Protein AF-A0A959TA84-F1 (afdb_monomer_lite)

pLDDT: mean 88.32, std 6.37, range [67.56, 98.38]

Structure (mmCIF, N/CA/C/O backbone):
data_AF-A0A959TA84-F1
#
_entry.id   AF-A0A959TA84-F1
#
loop_
_atom_site.group_PDB
_atom_site.id
_atom_site.type_symbol
_atom_site.label_atom_id
_atom_site.label_alt_id
_atom_site.label_comp_id
_atom_site.label_asym_id
_atom_site.label_entity_id
_atom_site.label_seq_id
_atom_site.pdbx_PDB_ins_code
_atom_site.Cartn_x
_atom_site.Cartn_y
_atom_site.Cartn_z
_atom_site.occupancy
_atom_site.B_iso_or_equiv
_atom_site.auth_seq_id
_atom_site.auth_comp_id
_atom_site.auth_asym_id
_atom_site.auth_atom_id
_atom_site.pdbx_PDB_model_num
ATOM 1 N N . MET A 1 1 ? -24.005 -18.510 4.574 1.00 79.88 1 MET A N 1
ATOM 2 C CA . MET A 1 1 ? -22.559 -18.777 4.409 1.00 79.88 1 MET A CA 1
ATOM 3 C C . MET A 1 1 ? -22.271 -19.610 3.167 1.00 79.88 1 MET A C 1
ATOM 5 O O . MET A 1 1 ? -21.647 -19.069 2.273 1.00 79.88 1 MET A O 1
ATOM 9 N N . VAL A 1 2 ? -22.807 -20.830 3.020 1.00 93.12 2 VAL A N 1
ATOM 10 C CA . VAL A 1 2 ? -22.541 -21.701 1.845 1.00 93.12 2 VAL A CA 1
ATOM 11 C C . VAL A 1 2 ? -22.844 -21.036 0.493 1.00 93.12 2 VAL A C 1
ATOM 13 O O . VAL A 1 2 ? -21.995 -21.038 -0.388 1.00 93.12 2 VAL A O 1
ATOM 16 N N . VAL A 1 3 ? -24.011 -20.402 0.341 1.00 92.94 3 VAL A N 1
ATOM 17 C CA . VAL A 1 3 ? -24.388 -19.697 -0.904 1.00 92.94 3 VAL A CA 1
ATOM 18 C C . VAL A 1 3 ? -23.412 -18.566 -1.238 1.00 92.94 3 VAL A C 1
ATOM 20 O O . VAL A 1 3 ? -23.015 -18.400 -2.385 1.00 92.94 3 VAL A O 1
ATOM 23 N N . PHE A 1 4 ? -22.982 -17.817 -0.224 1.00 92.75 4 PHE A N 1
ATOM 24 C CA . PHE A 1 4 ? -22.033 -16.720 -0.389 1.00 92.75 4 PHE A CA 1
ATOM 25 C C . PHE A 1 4 ? -20.645 -17.246 -0.778 1.00 92.75 4 PHE A C 1
ATOM 27 O O . PHE A 1 4 ? -20.039 -16.753 -1.722 1.00 92.75 4 PHE A O 1
ATOM 34 N N . SER A 1 5 ? -20.177 -18.308 -0.121 1.00 93.44 5 SER A N 1
ATOM 35 C CA . SER A 1 5 ? -18.921 -18.977 -0.464 1.00 93.44 5 SER A CA 1
ATOM 36 C C . SER A 1 5 ? -18.934 -19.542 -1.887 1.00 93.44 5 SER A C 1
ATOM 38 O O . SER A 1 5 ? -17.955 -19.376 -2.606 1.00 93.44 5 SER A O 1
ATOM 40 N N . LEU A 1 6 ? -20.042 -20.152 -2.322 1.00 94.06 6 LEU A N 1
ATOM 41 C CA . LEU A 1 6 ? -20.198 -20.653 -3.692 1.00 94.06 6 LEU A CA 1
ATOM 42 C C . LEU A 1 6 ? -20.226 -19.521 -4.723 1.00 94.06 6 LEU A C 1
ATOM 44 O O . LEU A 1 6 ? -19.622 -19.657 -5.784 1.00 94.06 6 LEU A O 1
ATOM 48 N N . ALA A 1 7 ? -20.869 -18.395 -4.408 1.00 88.94 7 ALA A N 1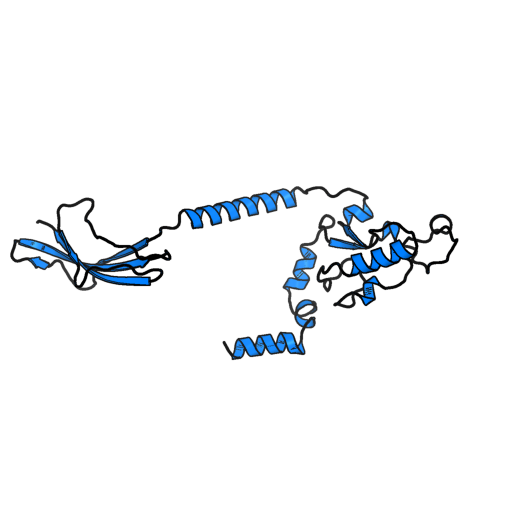
ATOM 49 C CA . ALA A 1 7 ? -20.876 -17.224 -5.280 1.00 88.94 7 ALA A CA 1
ATOM 50 C C . ALA A 1 7 ? -19.460 -16.652 -5.471 1.00 88.94 7 ALA A C 1
ATOM 52 O O . ALA A 1 7 ? -19.026 -16.450 -6.604 1.00 88.94 7 ALA A O 1
ATOM 53 N N . PHE A 1 8 ? -18.704 -16.465 -4.384 1.00 87.94 8 PHE A N 1
ATOM 54 C CA . PHE A 1 8 ? -17.312 -16.008 -4.461 1.00 87.94 8 PHE A CA 1
ATOM 55 C C . PHE A 1 8 ? -16.410 -17.021 -5.164 1.00 87.94 8 PHE A C 1
ATOM 57 O O . PHE A 1 8 ? -15.584 -16.636 -5.990 1.00 87.94 8 PHE A O 1
ATOM 64 N N . TYR A 1 9 ? -16.597 -18.315 -4.902 1.00 89.31 9 TYR A N 1
ATOM 65 C CA . TYR A 1 9 ? -15.882 -19.363 -5.620 1.00 89.31 9 TYR A CA 1
ATOM 66 C C . TYR A 1 9 ? -16.165 -19.308 -7.125 1.00 89.31 9 TYR A C 1
ATOM 68 O O . TYR A 1 9 ? -15.228 -19.363 -7.911 1.00 89.31 9 TYR A O 1
ATOM 76 N N . GLY A 1 10 ? -17.422 -19.126 -7.541 1.00 89.12 10 GLY A N 1
ATOM 77 C CA . GLY A 1 10 ? -17.780 -18.972 -8.952 1.00 89.12 10 GLY A CA 1
ATOM 78 C C . GLY A 1 10 ? -17.109 -17.758 -9.599 1.00 89.12 10 GLY A C 1
ATOM 79 O O . GLY A 1 10 ? -16.551 -17.862 -10.692 1.00 89.12 10 GLY A O 1
ATOM 80 N N . VAL A 1 11 ? -17.078 -16.626 -8.893 1.00 86.06 11 VAL A N 1
ATOM 81 C CA . VAL A 1 11 ? -16.366 -15.422 -9.345 1.00 86.06 11 VAL A CA 1
ATOM 82 C C . VAL A 1 11 ? -14.875 -15.705 -9.556 1.00 86.06 11 VAL A C 1
ATOM 84 O O . VAL A 1 11 ? -14.349 -15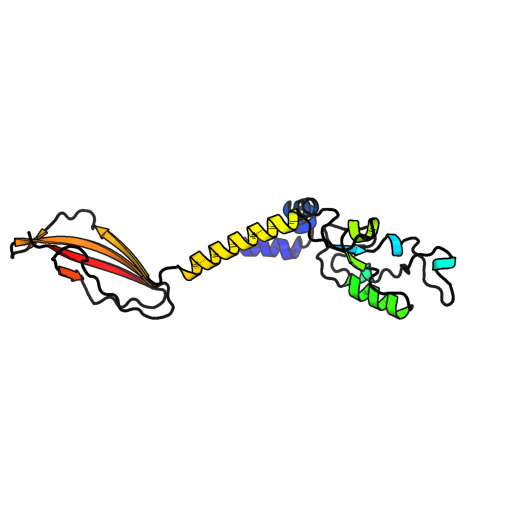.420 -10.630 1.00 86.06 11 VAL A O 1
ATOM 87 N N . PHE A 1 12 ? -14.199 -16.320 -8.585 1.00 82.19 12 PHE A N 1
ATOM 88 C CA . PHE A 1 12 ? -12.766 -16.613 -8.685 1.00 82.19 12 PHE A CA 1
ATOM 89 C C . PHE A 1 12 ? -12.431 -17.753 -9.652 1.00 82.19 12 PHE A C 1
ATOM 91 O O . PHE A 1 12 ? -11.376 -17.726 -10.276 1.00 82.19 12 PHE A O 1
ATOM 98 N N . ALA A 1 13 ? -13.298 -18.752 -9.802 1.00 85.88 13 ALA A N 1
ATOM 99 C CA . ALA A 1 13 ? -13.055 -19.884 -10.688 1.00 85.88 13 ALA A CA 1
ATOM 100 C C . ALA A 1 13 ? -13.232 -19.495 -12.163 1.00 85.88 13 ALA A C 1
ATOM 102 O O . ALA A 1 13 ? -12.381 -19.848 -12.986 1.00 85.88 13 ALA A O 1
ATOM 103 N N . PHE A 1 14 ? -14.300 -18.747 -12.476 1.00 83.69 14 PHE A N 1
ATOM 104 C CA . PHE A 1 14 ? -14.714 -18.454 -13.851 1.00 83.69 14 PHE A CA 1
ATOM 105 C C . PHE A 1 14 ? -14.403 -17.024 -14.299 1.00 83.69 14 PHE A C 1
ATOM 107 O O . PHE A 1 14 ? -13.836 -16.850 -15.373 1.00 83.69 14 PHE A O 1
ATOM 114 N N . MET A 1 15 ? -14.753 -16.000 -13.510 1.00 81.19 15 MET A N 1
ATOM 115 C CA . MET A 1 15 ? -14.575 -14.602 -13.933 1.00 81.19 15 MET A CA 1
ATOM 116 C C . MET A 1 15 ? -13.166 -14.056 -13.659 1.00 81.19 15 MET A C 1
ATOM 118 O O . MET A 1 15 ? -12.713 -13.192 -14.405 1.00 81.19 15 MET A O 1
ATOM 122 N N . ARG A 1 16 ? -12.458 -14.566 -12.639 1.00 81.31 16 ARG A N 1
ATOM 123 C CA . ARG A 1 16 ? -11.051 -14.240 -12.319 1.00 81.31 16 ARG A CA 1
ATOM 124 C C . ARG A 1 16 ? -10.761 -12.732 -12.426 1.00 81.31 16 ARG A C 1
ATOM 126 O O . ARG A 1 16 ? -11.328 -11.931 -11.689 1.00 81.31 16 ARG A O 1
ATOM 133 N N . GLU A 1 17 ? -9.891 -12.358 -13.360 1.00 72.69 17 GLU A N 1
ATOM 134 C CA . GLU A 1 17 ? -9.400 -11.003 -13.610 1.00 72.69 17 GLU A CA 1
ATOM 135 C C . GLU A 1 17 ? -10.454 -10.057 -14.200 1.00 72.69 17 GLU A C 1
ATOM 137 O O . GLU A 1 17 ? -10.406 -8.862 -13.919 1.00 72.69 17 GLU A O 1
ATOM 142 N N . GLN A 1 18 ? -11.473 -10.576 -14.899 1.00 77.75 18 GLN A N 1
ATOM 143 C CA . GLN A 1 18 ? -12.525 -9.766 -15.532 1.00 77.75 18 GLN A CA 1
ATOM 144 C C . GLN A 1 18 ? -13.347 -8.974 -14.511 1.00 77.75 18 GLN A C 1
ATOM 146 O O . GLN A 1 18 ? -13.827 -7.872 -14.794 1.00 77.75 18 GLN A O 1
ATOM 151 N N . VAL A 1 19 ? -13.504 -9.503 -13.292 1.00 80.69 19 VAL A N 1
ATOM 152 C CA . VAL A 1 19 ? -14.180 -8.751 -12.230 1.00 80.69 19 VAL A CA 1
ATOM 153 C C . VAL A 1 19 ? -13.355 -7.539 -11.835 1.00 80.69 19 VAL A C 1
ATOM 155 O O . VAL A 1 19 ? -13.911 -6.455 -11.727 1.00 80.69 19 VAL A O 1
ATOM 158 N N . CYS A 1 20 ? -12.045 -7.688 -11.663 1.00 74.12 20 CYS A N 1
ATOM 159 C CA . CYS A 1 20 ? -11.173 -6.599 -11.231 1.00 74.12 20 CYS A CA 1
ATOM 160 C C . CYS A 1 20 ? -10.981 -5.530 -12.317 1.00 74.12 20 CYS A C 1
ATOM 162 O O . CYS A 1 20 ? -10.932 -4.347 -11.987 1.00 74.12 20 CYS A O 1
ATOM 164 N N . THR A 1 21 ? -10.912 -5.927 -13.591 1.00 73.88 21 THR A N 1
ATOM 165 C CA . THR A 1 21 ? -10.642 -5.014 -14.716 1.00 73.88 21 THR A CA 1
ATOM 166 C C . THR A 1 21 ? -11.895 -4.339 -15.266 1.00 73.88 21 THR A C 1
ATOM 168 O O . THR A 1 21 ? -11.832 -3.192 -15.707 1.00 73.88 21 THR A O 1
ATOM 171 N N . THR A 1 22 ? -13.040 -5.030 -15.254 1.00 77.75 22 THR A N 1
ATOM 172 C CA . THR A 1 22 ? -14.233 -4.593 -15.999 1.00 77.75 22 THR A CA 1
ATOM 173 C C . THR A 1 22 ? -15.441 -4.334 -15.105 1.00 77.75 22 THR A C 1
ATOM 175 O O . THR A 1 22 ? -16.164 -3.366 -15.331 1.00 77.75 22 THR A O 1
ATOM 178 N N . VAL A 1 23 ? -15.677 -5.170 -14.090 1.00 83.44 23 VAL A N 1
ATOM 179 C CA . VAL A 1 23 ? -16.891 -5.085 -13.251 1.00 83.44 23 VAL A CA 1
ATOM 180 C C . VAL A 1 23 ? -16.681 -4.202 -12.023 1.00 83.44 23 VAL A C 1
ATOM 182 O O . VAL A 1 23 ? -17.586 -3.480 -11.609 1.00 83.44 23 VAL A O 1
ATOM 185 N N . CYS A 1 24 ? -15.499 -4.265 -11.416 1.00 81.81 24 CYS A N 1
ATOM 186 C CA . CYS A 1 24 ? -15.211 -3.636 -10.142 1.00 81.81 24 CYS A CA 1
ATOM 187 C C . CYS A 1 24 ? -14.951 -2.137 -10.342 1.00 81.81 24 CYS A C 1
ATOM 189 O O . CYS A 1 24 ? -13.917 -1.759 -10.901 1.00 81.81 24 CYS A O 1
ATOM 191 N N . PRO A 1 25 ? -15.830 -1.250 -9.837 1.00 82.00 25 PRO A N 1
ATOM 192 C CA . PRO A 1 25 ? -15.614 0.187 -9.962 1.00 82.00 25 PRO A CA 1
ATOM 193 C C . PRO A 1 25 ? -14.364 0.635 -9.197 1.00 82.00 25 PRO A C 1
ATOM 195 O O . PRO A 1 25 ? -13.738 1.622 -9.573 1.00 82.00 25 PRO A O 1
ATOM 198 N N . TYR A 1 26 ? -13.967 -0.104 -8.155 1.00 82.31 26 TYR A N 1
ATOM 199 C CA . TYR A 1 26 ? -12.796 0.214 -7.345 1.00 82.31 26 TYR A CA 1
ATOM 200 C C . TYR A 1 26 ? -11.494 0.171 -8.151 1.00 82.31 26 TYR A C 1
ATOM 202 O O . TYR A 1 26 ? -10.722 1.121 -8.070 1.00 82.31 26 TYR A O 1
ATOM 210 N N . GLY A 1 27 ? -11.276 -0.859 -8.979 1.00 73.38 27 GLY A N 1
ATOM 211 C CA . GLY A 1 27 ? -10.060 -0.961 -9.799 1.00 73.38 27 GLY A CA 1
ATOM 212 C C . GLY A 1 27 ? -9.896 0.239 -10.734 1.00 73.38 27 GLY A C 1
ATOM 213 O O . GLY A 1 27 ? -8.812 0.798 -10.874 1.00 73.38 27 GLY A O 1
ATOM 214 N N . ARG A 1 28 ? -11.007 0.735 -11.289 1.00 76.69 28 ARG A N 1
ATOM 215 C CA . ARG A 1 28 ? -11.003 1.928 -12.144 1.00 76.69 28 ARG A CA 1
ATOM 216 C C . ARG A 1 28 ? -10.831 3.229 -11.355 1.00 76.69 28 ARG A C 1
ATOM 218 O O . ARG A 1 28 ? -10.151 4.139 -11.823 1.00 76.69 28 ARG A O 1
ATOM 225 N N . LEU A 1 29 ? -11.411 3.316 -10.157 1.00 80.62 29 LEU A N 1
ATOM 226 C CA . LEU A 1 29 ? -11.233 4.455 -9.250 1.00 80.62 29 LEU A CA 1
ATOM 227 C C . LEU A 1 29 ? -9.795 4.565 -8.727 1.00 80.62 29 LEU A C 1
ATOM 229 O O . LEU A 1 29 ? -9.312 5.679 -8.544 1.00 80.62 29 LEU A O 1
ATOM 233 N N . GLN A 1 30 ? -9.088 3.446 -8.539 1.00 75.56 30 GLN A N 1
ATOM 234 C CA . GLN A 1 30 ? -7.679 3.457 -8.131 1.00 75.56 30 GLN A CA 1
ATOM 235 C C . GLN A 1 30 ? -6.787 4.201 -9.133 1.00 75.56 30 GLN A C 1
ATOM 237 O O . GLN A 1 30 ? -5.895 4.931 -8.712 1.00 75.56 30 GLN A O 1
ATOM 242 N N . GLY A 1 31 ? -7.071 4.113 -10.437 1.00 77.81 31 GLY A N 1
ATOM 243 C CA . GLY A 1 31 ? -6.351 4.887 -11.453 1.00 77.81 31 GLY A CA 1
ATOM 244 C C . GLY A 1 31 ? -6.490 6.407 -11.287 1.00 77.81 31 GLY A C 1
ATOM 245 O O . GLY A 1 31 ? -5.560 7.138 -11.606 1.00 77.81 31 GLY A O 1
ATOM 246 N N . VAL A 1 32 ? -7.610 6.893 -10.732 1.00 82.31 32 VAL A N 1
ATOM 247 C CA . VAL A 1 32 ? -7.851 8.330 -10.470 1.00 82.31 32 VAL A CA 1
ATOM 248 C C . VAL A 1 32 ? -7.072 8.829 -9.249 1.00 82.31 32 VAL A C 1
ATOM 250 O O . VAL A 1 32 ? -6.803 10.022 -9.126 1.00 82.31 32 VAL A O 1
ATOM 253 N N . LEU A 1 33 ? -6.703 7.925 -8.338 1.00 82.81 33 LEU A N 1
ATOM 254 C CA . LEU A 1 33 ? -5.916 8.258 -7.150 1.00 82.81 33 LEU A CA 1
ATOM 255 C C . LEU A 1 33 ? -4.419 8.409 -7.456 1.00 82.81 33 LEU A C 1
ATOM 257 O O . LEU A 1 33 ? -3.693 8.956 -6.627 1.00 82.81 33 LEU A O 1
ATOM 261 N N . LEU A 1 34 ? -3.964 7.945 -8.624 1.00 85.38 34 LEU A N 1
ATOM 262 C CA . LEU A 1 34 ? -2.589 8.119 -9.075 1.00 85.38 34 LEU A CA 1
ATOM 263 C C . LEU A 1 34 ? -2.396 9.521 -9.658 1.00 85.38 34 LEU A C 1
ATOM 265 O O . LEU A 1 34 ? -3.145 9.978 -10.519 1.00 85.38 34 LEU A O 1
ATOM 269 N N . ASP A 1 35 ? -1.346 10.195 -9.206 1.00 86.69 35 ASP A N 1
ATOM 270 C CA . ASP A 1 35 ? -0.864 11.444 -9.783 1.00 86.69 35 ASP A CA 1
ATOM 271 C C . ASP A 1 35 ? 0.541 11.269 -10.381 1.00 86.69 35 ASP A C 1
ATOM 273 O O . ASP A 1 35 ? 1.191 10.238 -10.214 1.00 86.69 35 ASP A O 1
ATOM 277 N N . ARG A 1 36 ? 1.052 12.297 -11.070 1.00 87.62 36 ARG A N 1
ATOM 278 C CA . ARG A 1 36 ? 2.389 12.250 -11.694 1.00 87.62 36 ARG A CA 1
ATOM 279 C C . ARG A 1 36 ? 3.540 12.054 -10.702 1.00 87.62 36 ARG A C 1
ATOM 281 O O . ARG A 1 36 ? 4.649 11.752 -11.123 1.00 87.62 36 ARG A O 1
ATOM 288 N N . LYS A 1 37 ? 3.288 12.255 -9.407 1.00 87.69 37 LYS A N 1
ATOM 289 C CA . LYS A 1 37 ? 4.270 12.127 -8.324 1.00 87.69 37 LYS A CA 1
ATOM 290 C C . LYS A 1 37 ? 4.132 10.801 -7.576 1.00 87.69 37 LYS A C 1
ATOM 292 O O . LYS A 1 37 ? 4.929 10.514 -6.686 1.00 87.69 37 LYS A O 1
ATOM 297 N N . SER A 1 38 ? 3.126 10.004 -7.921 1.00 88.44 38 SER A N 1
ATOM 298 C CA . SER A 1 38 ? 2.880 8.698 -7.335 1.00 88.44 38 SER A CA 1
ATOM 299 C C . SER A 1 38 ? 3.941 7.730 -7.836 1.00 88.44 38 SER A C 1
ATOM 301 O O . SER A 1 38 ? 4.180 7.624 -9.038 1.00 88.44 38 SER A O 1
ATOM 303 N N . VAL A 1 39 ? 4.601 7.046 -6.906 1.00 90.12 39 VAL A N 1
ATOM 304 C CA . VAL A 1 39 ? 5.628 6.057 -7.235 1.00 90.12 39 VAL A CA 1
ATOM 305 C C . VAL A 1 39 ? 4.936 4.779 -7.682 1.00 90.12 39 VAL A C 1
ATOM 307 O O . VAL A 1 39 ? 4.165 4.188 -6.926 1.00 90.12 39 VAL A O 1
ATOM 310 N N . VAL A 1 40 ? 5.225 4.359 -8.908 1.00 92.12 40 VAL A N 1
ATOM 311 C CA . VAL A 1 40 ? 4.720 3.122 -9.507 1.00 92.12 40 VAL A CA 1
ATOM 312 C C . VAL A 1 40 ? 5.881 2.351 -10.127 1.00 92.12 40 VAL A C 1
ATOM 314 O O . VAL A 1 40 ? 7.002 2.850 -10.223 1.00 92.12 40 VAL A O 1
ATOM 317 N N . ILE A 1 41 ? 5.634 1.110 -10.538 1.00 94.62 41 ILE A N 1
ATOM 318 C CA . ILE A 1 41 ? 6.591 0.388 -11.377 1.00 94.62 41 ILE A CA 1
ATOM 319 C C . ILE A 1 41 ? 6.439 0.941 -12.789 1.00 94.62 41 ILE A C 1
ATOM 321 O O . ILE A 1 41 ? 5.404 0.741 -13.422 1.00 94.62 41 ILE A O 1
ATOM 325 N N . ALA A 1 42 ? 7.454 1.658 -13.258 1.00 93.94 42 ALA A N 1
ATOM 326 C CA . ALA A 1 42 ? 7.416 2.377 -14.520 1.00 93.94 42 ALA A CA 1
ATOM 327 C C . ALA A 1 42 ? 8.594 1.993 -15.416 1.00 93.94 42 ALA A C 1
ATOM 329 O O . ALA A 1 42 ? 9.699 1.704 -14.951 1.00 93.94 42 ALA A O 1
ATOM 330 N N . TYR A 1 43 ? 8.332 2.002 -16.719 1.00 95.19 43 TYR A N 1
ATOM 331 C CA . TYR A 1 43 ? 9.349 1.922 -17.756 1.00 95.19 43 TYR A CA 1
ATOM 332 C C . TYR A 1 43 ? 9.884 3.326 -18.057 1.00 95.19 43 TYR A C 1
ATOM 334 O O . TYR A 1 43 ? 9.112 4.244 -18.338 1.00 95.19 43 TYR A O 1
ATOM 342 N N . ASP A 1 44 ? 11.205 3.480 -18.006 1.00 94.81 44 ASP A N 1
ATOM 343 C CA . ASP A 1 44 ? 11.898 4.720 -18.342 1.00 94.81 44 ASP A CA 1
ATOM 344 C C . ASP A 1 44 ? 11.879 4.925 -19.862 1.00 94.81 44 ASP A C 1
ATOM 346 O O . ASP A 1 44 ? 12.741 4.436 -20.598 1.00 94.81 44 ASP A O 1
ATOM 350 N N . HIS A 1 45 ? 10.837 5.607 -20.334 1.00 93.38 45 HIS A N 1
ATOM 351 C CA . HIS A 1 45 ? 10.625 5.867 -21.751 1.00 93.38 45 HIS A CA 1
ATOM 352 C C . HIS A 1 45 ? 11.623 6.894 -22.308 1.00 93.38 45 HIS A C 1
ATOM 354 O O . HIS A 1 45 ? 12.026 6.770 -23.460 1.00 93.38 45 HIS A O 1
ATOM 360 N N . GLU A 1 46 ? 12.110 7.850 -21.510 1.00 91.62 46 GLU A N 1
ATOM 361 C CA . GLU A 1 46 ? 13.150 8.780 -21.971 1.00 91.62 46 GLU A CA 1
ATOM 362 C C . GLU A 1 46 ? 14.451 8.057 -22.334 1.00 91.62 46 GLU A C 1
ATOM 364 O O . GLU A 1 46 ? 15.100 8.378 -23.329 1.00 91.62 46 GLU A O 1
ATOM 369 N N . ARG A 1 47 ? 14.828 7.062 -21.529 1.00 91.75 47 ARG A N 1
ATOM 370 C CA . ARG A 1 47 ? 16.039 6.263 -21.734 1.00 91.75 47 ARG A CA 1
ATOM 371 C C . ARG A 1 47 ? 15.834 5.111 -22.721 1.00 91.75 47 ARG A C 1
ATOM 373 O O . ARG A 1 47 ? 16.762 4.687 -23.413 1.00 91.75 47 ARG A O 1
ATOM 380 N N . GLY A 1 48 ? 14.638 4.536 -22.731 1.00 90.00 48 GLY A N 1
ATOM 381 C CA . GLY A 1 48 ? 14.352 3.285 -23.416 1.00 90.00 48 GLY A CA 1
ATOM 382 C C . GLY A 1 48 ? 13.834 3.415 -24.847 1.00 90.00 48 GLY A C 1
ATOM 383 O O . GLY A 1 48 ? 13.966 2.445 -25.602 1.00 90.00 48 GLY A O 1
ATOM 384 N N . GLU A 1 49 ? 13.243 4.554 -25.217 1.00 90.00 49 GLU A N 1
ATOM 385 C CA . GLU A 1 49 ? 12.593 4.736 -26.518 1.00 90.00 49 GLU A CA 1
ATOM 386 C C . GLU A 1 49 ? 13.573 4.870 -27.691 1.00 90.00 49 GLU A C 1
ATOM 388 O O . GLU A 1 49 ? 14.757 5.125 -27.514 1.00 90.00 49 GLU A O 1
ATOM 393 N N . GLN A 1 50 ? 13.075 4.646 -28.915 1.00 91.25 50 GLN A N 1
ATOM 394 C CA . GLN A 1 50 ? 13.869 4.201 -30.083 1.00 91.25 50 GLN A CA 1
ATOM 395 C C . GLN A 1 50 ? 14.356 2.754 -29.923 1.00 91.25 50 GLN A C 1
ATOM 397 O O . GLN A 1 50 ? 15.525 2.406 -30.123 1.00 91.25 50 GLN A O 1
ATOM 402 N N . ARG A 1 51 ? 13.402 1.902 -29.532 1.00 91.44 51 ARG A N 1
ATOM 403 C CA . ARG A 1 51 ? 13.581 0.472 -29.273 1.00 91.44 51 ARG A CA 1
ATOM 404 C C . ARG A 1 51 ? 14.148 -0.218 -30.512 1.00 91.44 51 ARG A C 1
ATOM 406 O O . ARG A 1 51 ? 13.602 -0.112 -31.609 1.00 91.44 51 ARG A O 1
ATOM 413 N N . ALA A 1 52 ? 15.226 -0.968 -30.334 1.00 90.38 52 ALA A N 1
ATOM 414 C CA . ALA A 1 52 ? 15.863 -1.687 -31.428 1.00 90.38 52 ALA A CA 1
ATOM 415 C C . ALA A 1 52 ? 16.538 -2.953 -30.920 1.00 90.38 52 ALA A C 1
ATOM 417 O O . ALA A 1 52 ? 17.146 -2.947 -29.849 1.00 90.38 52 ALA A O 1
ATOM 418 N N . LYS A 1 53 ? 16.516 -4.015 -31.733 1.00 90.44 53 LYS A N 1
ATOM 419 C CA . LYS A 1 53 ? 17.217 -5.264 -31.413 1.00 90.44 53 LYS A CA 1
ATOM 420 C C . LYS A 1 53 ? 18.691 -5.001 -31.113 1.00 90.44 53 LYS A C 1
ATOM 422 O O . LYS A 1 53 ? 19.336 -4.171 -31.760 1.00 90.44 53 LYS A O 1
ATOM 427 N N . PHE A 1 54 ? 19.218 -5.712 -30.126 1.00 88.62 54 PHE A N 1
ATOM 428 C CA . PHE A 1 54 ? 20.622 -5.612 -29.753 1.00 88.62 54 PHE A CA 1
ATOM 429 C C . PHE A 1 54 ? 21.540 -6.137 -30.867 1.00 88.62 54 PHE A C 1
ATOM 431 O O . PHE A 1 54 ? 21.280 -7.191 -31.451 1.00 88.62 54 PHE A O 1
ATOM 438 N N . ARG A 1 55 ? 22.628 -5.410 -31.146 1.00 87.56 55 ARG A N 1
ATOM 439 C CA . ARG A 1 55 ? 23.715 -5.824 -32.042 1.00 87.56 55 ARG A CA 1
ATOM 440 C C . ARG A 1 55 ? 25.041 -5.646 -31.305 1.00 87.56 55 ARG A C 1
ATOM 442 O O . ARG A 1 55 ? 25.291 -4.590 -30.734 1.00 87.56 55 ARG A O 1
ATOM 449 N N . LYS A 1 56 ? 25.878 -6.686 -31.301 1.00 84.44 56 LYS A N 1
ATOM 450 C CA . LYS A 1 56 ? 27.186 -6.656 -30.628 1.00 84.44 56 LYS A CA 1
ATOM 451 C C . LYS A 1 56 ? 28.134 -5.701 -31.361 1.00 84.44 56 LYS A C 1
ATOM 453 O O . LYS A 1 56 ? 28.231 -5.774 -32.581 1.00 84.44 56 LYS A O 1
ATOM 458 N N . GLY A 1 57 ? 28.838 -4.854 -30.610 1.00 80.19 57 GLY A N 1
ATOM 459 C CA . GLY A 1 57 ? 29.810 -3.895 -31.151 1.00 80.19 57 GLY A CA 1
ATOM 460 C C . GLY A 1 57 ? 29.205 -2.605 -31.719 1.00 80.19 57 GLY A C 1
ATOM 461 O O . GLY A 1 57 ? 29.930 -1.823 -32.322 1.00 80.19 57 GLY A O 1
ATOM 462 N N . GLU A 1 58 ? 27.901 -2.378 -31.542 1.00 84.88 58 GLU A N 1
ATOM 463 C CA . GLU A 1 58 ? 27.237 -1.128 -31.917 1.00 84.88 58 GLU A CA 1
ATOM 464 C C . GLU A 1 58 ? 27.178 -0.172 -30.718 1.00 84.88 58 GLU A C 1
ATOM 466 O O . GLU A 1 58 ? 26.670 -0.541 -29.658 1.00 84.88 58 GLU A O 1
ATOM 471 N N . ASP A 1 59 ? 27.644 1.066 -30.901 1.00 83.06 59 ASP A N 1
ATOM 472 C CA . ASP A 1 59 ? 27.359 2.152 -29.964 1.00 83.06 59 ASP A CA 1
ATOM 473 C C . ASP A 1 59 ? 25.921 2.636 -30.188 1.00 83.06 59 ASP A C 1
ATOM 475 O O . ASP A 1 59 ? 25.602 3.317 -31.165 1.00 83.06 59 ASP A O 1
ATOM 479 N N . ARG A 1 60 ? 25.027 2.238 -29.281 1.00 84.69 60 ARG A N 1
ATOM 480 C CA . ARG A 1 60 ? 23.597 2.553 -29.375 1.00 84.69 60 ARG A CA 1
ATOM 481 C C . ARG A 1 60 ? 23.331 4.048 -29.239 1.00 84.69 60 ARG A C 1
ATOM 483 O O . ARG A 1 60 ? 22.460 4.549 -29.946 1.00 84.69 60 ARG A O 1
ATOM 490 N N . GLY A 1 61 ? 24.109 4.754 -28.417 1.00 80.38 61 GLY A N 1
ATOM 491 C CA . GLY A 1 61 ? 23.981 6.199 -28.246 1.00 80.38 61 GLY A CA 1
ATOM 492 C C . GLY A 1 61 ? 24.339 6.948 -29.528 1.00 80.38 61 GLY A C 1
ATOM 493 O O . GLY A 1 61 ? 23.600 7.834 -29.950 1.00 80.38 61 GLY A O 1
ATOM 494 N N . ALA A 1 62 ? 25.408 6.525 -30.209 1.00 83.19 62 ALA A N 1
ATOM 495 C CA . ALA A 1 62 ? 25.836 7.125 -31.475 1.00 83.19 62 ALA A CA 1
ATOM 496 C C . ALA A 1 62 ? 24.837 6.906 -32.628 1.00 83.19 62 ALA A C 1
ATOM 498 O O . ALA A 1 62 ? 24.722 7.744 -33.520 1.00 83.19 62 ALA A O 1
ATOM 499 N N . VAL A 1 63 ? 24.102 5.790 -32.612 1.00 85.12 63 VAL A N 1
ATOM 500 C CA . VAL A 1 63 ? 23.107 5.437 -33.645 1.00 85.12 63 VAL A CA 1
ATOM 501 C C . VAL A 1 63 ? 21.692 5.919 -33.273 1.00 85.12 63 VAL A C 1
ATOM 503 O O . VAL A 1 63 ? 20.744 5.708 -34.025 1.00 85.12 63 VAL A O 1
ATOM 506 N N . GLY A 1 64 ? 21.533 6.585 -32.123 1.00 85.75 64 GLY A N 1
ATOM 507 C CA . GLY A 1 64 ? 20.248 7.098 -31.643 1.00 85.75 64 GLY A CA 1
ATOM 508 C C . GLY A 1 64 ? 19.298 6.022 -31.111 1.00 85.75 64 GLY A C 1
ATOM 509 O O . GLY A 1 64 ? 18.116 6.277 -30.946 1.00 85.75 64 GLY A O 1
ATOM 510 N N . LYS A 1 65 ? 19.771 4.806 -30.835 1.00 91.19 65 LYS A N 1
ATOM 511 C CA . LYS A 1 65 ? 18.932 3.726 -30.298 1.00 91.19 65 LYS A CA 1
ATOM 512 C C . LYS A 1 65 ? 18.828 3.835 -28.781 1.00 91.19 65 LYS A C 1
ATOM 514 O O . LYS A 1 65 ? 19.844 3.985 -28.109 1.00 91.19 65 LYS A O 1
ATOM 519 N N . GLY A 1 66 ? 17.624 3.648 -28.248 1.00 91.00 66 GLY A N 1
ATOM 520 C CA . GLY A 1 66 ? 17.403 3.586 -26.806 1.00 91.00 66 GLY A CA 1
ATOM 521 C C . GLY A 1 66 ? 17.975 2.326 -26.165 1.00 91.00 66 GLY A C 1
ATOM 522 O O . GLY A 1 66 ? 18.345 1.349 -26.835 1.00 91.00 66 GLY A O 1
ATOM 523 N N . ASP A 1 67 ? 17.978 2.313 -24.839 1.00 92.75 67 ASP A N 1
ATOM 524 C CA . ASP A 1 67 ? 18.510 1.202 -24.048 1.00 92.75 67 ASP A CA 1
ATOM 525 C C . ASP A 1 67 ? 17.629 -0.056 -24.107 1.00 92.75 67 ASP A C 1
ATOM 527 O O . ASP A 1 67 ? 18.099 -1.165 -23.851 1.00 92.75 67 ASP A O 1
ATOM 531 N N . CYS A 1 68 ? 16.359 0.070 -24.509 1.00 94.38 68 CYS A N 1
ATOM 532 C CA . CYS A 1 68 ? 15.490 -1.086 -24.692 1.00 94.38 68 CYS A CA 1
ATOM 533 C C . CYS A 1 68 ? 15.885 -1.900 -25.933 1.00 94.38 68 CYS A C 1
ATOM 535 O O . CYS A 1 68 ? 15.789 -1.443 -27.076 1.00 94.38 68 CYS A O 1
ATOM 537 N N . ILE A 1 69 ? 16.251 -3.162 -25.708 1.00 93.88 69 ILE A N 1
ATOM 538 C CA . ILE A 1 69 ? 16.664 -4.102 -26.762 1.00 93.88 69 ILE A CA 1
ATOM 539 C C . ILE A 1 69 ? 15.502 -4.847 -27.450 1.00 93.88 69 ILE A C 1
ATOM 541 O O . ILE A 1 69 ? 15.740 -5.771 -28.227 1.00 93.88 69 ILE A O 1
ATOM 545 N N . ASP A 1 70 ? 14.253 -4.479 -27.143 1.00 94.50 70 ASP A N 1
ATOM 546 C CA . ASP A 1 70 ? 13.014 -5.081 -27.670 1.00 94.50 70 ASP A CA 1
ATOM 547 C C . ASP A 1 70 ? 12.924 -6.620 -27.526 1.00 94.50 70 ASP A C 1
ATOM 549 O O . ASP A 1 70 ? 12.405 -7.326 -28.387 1.00 94.50 70 ASP A O 1
ATOM 553 N N . CYS A 1 71 ? 13.428 -7.171 -26.414 1.00 94.12 71 CYS A N 1
ATOM 554 C CA . CYS A 1 71 ? 13.393 -8.616 -26.145 1.00 94.12 71 CYS A CA 1
ATOM 555 C C . CYS A 1 71 ? 12.031 -9.135 -25.650 1.00 94.12 71 CYS A C 1
ATOM 557 O O . CYS A 1 71 ? 11.815 -10.342 -25.633 1.00 94.12 71 CYS A O 1
ATOM 559 N N . LYS A 1 72 ? 11.135 -8.238 -25.210 1.00 95.12 72 LYS A N 1
ATOM 560 C CA . LYS A 1 72 ? 9.819 -8.544 -24.611 1.00 95.12 72 LYS A CA 1
ATOM 561 C C . LYS A 1 72 ? 9.846 -9.438 -23.359 1.00 95.12 72 LYS A C 1
ATOM 563 O O . LYS A 1 72 ? 8.795 -9.906 -22.931 1.00 95.12 72 LYS A O 1
ATOM 568 N N . ALA A 1 73 ? 11.002 -9.615 -22.714 1.00 95.62 73 ALA A N 1
ATOM 569 C CA . ALA A 1 73 ? 11.122 -10.400 -21.479 1.00 95.62 73 ALA A CA 1
ATOM 570 C C . ALA A 1 73 ? 10.175 -9.900 -20.369 1.00 95.62 73 ALA A C 1
ATOM 572 O O . ALA A 1 73 ? 9.518 -10.700 -19.708 1.00 95.62 73 ALA A O 1
ATOM 573 N N . CYS A 1 74 ? 10.030 -8.577 -20.235 1.00 95.44 74 CYS A N 1
ATOM 574 C CA . CYS A 1 74 ? 9.109 -7.945 -19.288 1.00 95.44 74 CYS A CA 1
ATOM 575 C C . CYS A 1 74 ? 7.627 -8.287 -19.531 1.00 95.44 74 CYS A C 1
ATOM 577 O O . CYS A 1 74 ? 6.858 -8.327 -18.576 1.00 95.44 74 CYS A O 1
ATOM 579 N N . VAL A 1 75 ? 7.233 -8.558 -20.779 1.00 95.88 75 VAL A N 1
ATOM 580 C CA . VAL A 1 75 ? 5.862 -8.952 -21.143 1.00 95.88 75 VAL A CA 1
ATOM 581 C C . VAL A 1 75 ? 5.649 -10.437 -20.860 1.00 95.88 75 VAL A C 1
ATOM 583 O O . VAL A 1 75 ? 4.626 -10.824 -20.311 1.00 95.88 75 VAL A O 1
ATOM 586 N N . HIS A 1 76 ? 6.635 -11.276 -21.187 1.00 96.00 76 HIS A N 1
ATOM 587 C CA . HIS A 1 76 ? 6.548 -12.725 -20.989 1.00 96.00 76 HIS A CA 1
ATOM 588 C C . HIS A 1 76 ? 6.497 -13.141 -19.518 1.00 96.00 76 HIS A C 1
ATOM 590 O O . HIS A 1 76 ? 5.852 -14.133 -19.193 1.00 96.00 76 HIS A O 1
ATOM 596 N N . VAL A 1 77 ? 7.164 -12.394 -18.636 1.00 96.56 77 VAL A N 1
ATOM 597 C CA . VAL A 1 77 ? 7.136 -12.655 -17.190 1.00 96.56 77 VAL A CA 1
ATOM 598 C C . VAL A 1 77 ? 5.894 -12.065 -16.508 1.00 96.56 77 VAL A C 1
ATOM 600 O O . VAL A 1 77 ? 5.627 -12.354 -15.344 1.00 96.56 77 VAL A O 1
ATOM 603 N N . CYS A 1 78 ? 5.136 -11.211 -17.201 1.00 95.44 78 CYS A N 1
ATOM 604 C CA . CYS A 1 78 ? 3.998 -10.535 -16.605 1.00 95.44 78 CYS A CA 1
ATOM 605 C C . CYS A 1 78 ? 2.841 -11.524 -16.374 1.00 95.44 78 CYS A C 1
ATOM 607 O O . CYS A 1 78 ? 2.321 -12.075 -17.346 1.00 95.44 78 CYS A O 1
ATOM 609 N N . PRO A 1 79 ? 2.362 -11.705 -15.127 1.00 91.31 79 PRO A N 1
ATOM 610 C CA . PRO A 1 79 ? 1.258 -12.623 -14.848 1.00 91.31 79 PRO A CA 1
ATOM 611 C C . PRO A 1 79 ? -0.066 -12.170 -15.477 1.00 91.31 79 PRO A C 1
ATOM 613 O O . PRO A 1 79 ? -0.930 -13.005 -15.720 1.00 91.31 79 PRO A O 1
ATOM 616 N N . THR A 1 80 ? -0.219 -10.870 -15.751 1.00 88.94 80 THR A N 1
ATOM 617 C CA . THR A 1 80 ? -1.412 -10.287 -16.387 1.00 88.94 80 THR A CA 1
ATOM 618 C C . THR A 1 80 ? -1.221 -10.000 -17.878 1.00 88.94 80 THR A C 1
ATOM 620 O O . THR A 1 80 ? -2.118 -9.470 -18.525 1.00 88.94 80 THR A O 1
ATOM 623 N N . GLY A 1 81 ? -0.060 -10.352 -18.448 1.00 90.31 81 GLY A N 1
ATOM 624 C CA . GLY A 1 81 ? 0.209 -10.226 -19.883 1.00 90.31 81 GLY A CA 1
ATOM 625 C C . GLY A 1 81 ? 0.285 -8.790 -20.412 1.00 90.31 81 GLY A C 1
ATOM 626 O O . GLY A 1 81 ? 0.200 -8.588 -21.624 1.00 90.31 81 GLY A O 1
ATOM 627 N N . ILE A 1 82 ? 0.440 -7.793 -19.535 1.00 93.25 82 ILE A N 1
ATOM 628 C CA . ILE A 1 82 ? 0.564 -6.396 -19.950 1.00 93.25 82 ILE A CA 1
ATOM 629 C C . ILE A 1 82 ? 1.938 -6.073 -20.535 1.00 93.25 82 ILE A C 1
ATOM 631 O O . ILE A 1 82 ? 2.957 -6.677 -20.191 1.00 93.25 82 ILE A O 1
ATOM 635 N N . ASP A 1 83 ? 1.968 -5.053 -21.388 1.00 95.31 83 ASP A N 1
ATOM 636 C CA . ASP A 1 83 ? 3.205 -4.475 -21.889 1.00 95.31 83 ASP A CA 1
ATOM 637 C C . ASP A 1 83 ? 3.493 -3.166 -21.157 1.00 95.31 83 ASP A C 1
ATOM 639 O O . ASP A 1 83 ? 3.065 -2.092 -21.574 1.00 95.31 83 ASP A O 1
ATOM 643 N N . ILE A 1 84 ? 4.279 -3.271 -20.084 1.00 94.31 84 ILE A N 1
ATOM 644 C CA . ILE A 1 84 ? 4.693 -2.157 -19.214 1.00 94.31 84 ILE A CA 1
ATOM 645 C C . ILE A 1 84 ? 5.357 -0.98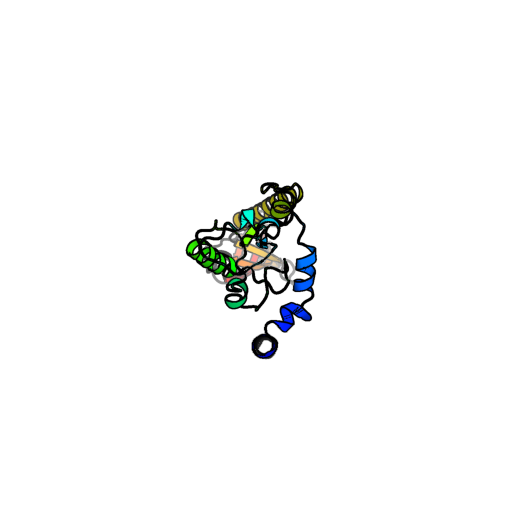9 -19.965 1.00 94.31 84 ILE A C 1
ATOM 647 O O . ILE A 1 84 ? 5.444 0.124 -19.453 1.00 94.31 84 ILE A O 1
ATOM 651 N N . ARG A 1 85 ? 5.810 -1.217 -21.203 1.00 93.62 85 ARG A N 1
ATOM 652 C CA . ARG A 1 85 ? 6.386 -0.180 -22.065 1.00 93.62 85 ARG A CA 1
ATOM 653 C C . ARG A 1 85 ? 5.324 0.753 -22.661 1.00 93.62 85 ARG A C 1
ATOM 655 O O . ARG A 1 85 ? 5.683 1.746 -23.280 1.00 93.62 85 ARG A O 1
ATOM 662 N N . ASN A 1 86 ? 4.038 0.433 -22.511 1.00 92.44 86 ASN A N 1
ATOM 663 C CA . ASN A 1 86 ? 2.913 1.291 -22.893 1.00 92.44 86 ASN A CA 1
ATOM 664 C C . ASN A 1 86 ? 2.447 2.199 -21.738 1.00 92.44 86 ASN A C 1
ATOM 666 O O . ASN A 1 86 ? 1.428 2.875 -21.866 1.00 92.44 86 ASN A O 1
ATOM 670 N N . GLY A 1 87 ? 3.183 2.219 -20.622 1.00 89.75 87 GLY A N 1
ATOM 671 C CA . GLY A 1 87 ? 2.881 3.028 -19.445 1.00 89.75 87 GLY A CA 1
ATOM 672 C C . GLY A 1 87 ? 2.089 2.269 -18.381 1.00 89.75 87 GLY A C 1
ATOM 673 O O . GLY A 1 87 ? 2.004 1.041 -18.385 1.00 89.75 87 GLY A O 1
ATOM 674 N N . THR A 1 88 ? 1.531 3.018 -17.432 1.00 88.06 88 THR A N 1
ATOM 675 C CA . THR A 1 88 ? 0.786 2.456 -16.302 1.00 88.06 88 THR A CA 1
ATOM 676 C C . THR A 1 88 ? -0.573 1.935 -16.760 1.00 88.06 88 THR A C 1
ATOM 678 O O . THR A 1 88 ? -1.421 2.695 -17.224 1.00 88.06 88 THR A O 1
ATOM 681 N N . GLN A 1 89 ? -0.787 0.632 -16.595 1.00 88.38 89 GLN A N 1
ATOM 682 C CA . GLN A 1 89 ? -2.015 -0.067 -16.969 1.00 88.38 89 GLN A CA 1
ATOM 683 C C . GLN A 1 89 ? -2.741 -0.577 -15.714 1.00 88.38 89 GLN A C 1
ATOM 685 O O . GLN A 1 89 ? -2.101 -0.900 -14.710 1.00 88.38 89 GLN A O 1
ATOM 690 N N . LEU A 1 90 ? -4.076 -0.639 -15.757 1.00 83.62 90 LEU A N 1
ATOM 691 C CA . LEU A 1 90 ? -4.920 -0.980 -14.598 1.00 83.62 90 LEU A CA 1
ATOM 692 C C . LEU A 1 90 ? -4.771 -2.444 -14.166 1.00 83.62 90 LEU A C 1
ATOM 694 O O . LEU A 1 90 ? -5.037 -2.794 -13.022 1.00 83.62 90 LEU A O 1
ATOM 698 N N . GLU A 1 91 ? -4.335 -3.297 -15.083 1.00 86.25 91 GLU A N 1
ATOM 699 C CA . GLU A 1 91 ? -4.118 -4.722 -14.882 1.00 86.25 91 GLU A CA 1
ATOM 700 C C . GLU A 1 91 ? -2.780 -5.011 -14.177 1.00 86.25 91 GLU A C 1
ATOM 702 O O . GLU A 1 91 ? -2.472 -6.161 -13.864 1.00 86.25 91 GLU A O 1
ATOM 707 N N . CYS A 1 92 ? -1.946 -3.994 -13.933 1.00 89.38 92 CYS A N 1
ATOM 708 C CA . CYS A 1 92 ? -0.692 -4.171 -13.211 1.00 89.38 92 CYS A CA 1
ATOM 709 C C . CYS A 1 92 ? -0.952 -4.503 -11.733 1.00 89.38 92 CYS A C 1
ATOM 711 O O . CYS A 1 92 ? -1.541 -3.719 -10.994 1.00 89.38 92 CYS A O 1
ATOM 713 N N . VAL A 1 93 ? -0.432 -5.643 -11.273 1.00 90.06 93 VAL A N 1
ATOM 714 C CA . VAL A 1 93 ? -0.534 -6.097 -9.870 1.00 90.06 93 VAL A CA 1
ATOM 715 C C . VAL A 1 93 ? 0.692 -5.747 -9.017 1.00 90.06 93 VAL A C 1
ATOM 717 O O . VAL A 1 93 ? 0.838 -6.233 -7.902 1.00 90.06 93 VAL A O 1
ATOM 720 N N . ASN A 1 94 ? 1.605 -4.934 -9.549 1.00 91.44 94 ASN A N 1
ATOM 721 C CA . ASN A 1 94 ? 2.840 -4.501 -8.894 1.00 91.44 94 ASN A CA 1
ATOM 722 C C . ASN A 1 94 ? 3.748 -5.625 -8.341 1.00 91.44 94 ASN A C 1
ATOM 724 O O . ASN A 1 94 ? 4.400 -5.460 -7.317 1.00 91.44 94 ASN A O 1
ATOM 728 N N . CYS A 1 95 ? 3.830 -6.765 -9.036 1.00 94.06 95 CYS A N 1
ATOM 729 C CA . CYS A 1 95 ? 4.619 -7.932 -8.605 1.00 94.06 95 CYS A CA 1
ATOM 730 C C . CYS A 1 95 ? 6.137 -7.849 -8.864 1.00 94.06 95 CYS A C 1
ATOM 732 O O . CYS A 1 95 ? 6.832 -8.825 -8.610 1.00 94.06 95 CYS A O 1
ATOM 734 N N . THR A 1 96 ? 6.625 -6.750 -9.453 1.00 95.62 96 THR A N 1
ATOM 735 C CA . THR A 1 96 ? 8.038 -6.475 -9.804 1.00 95.62 96 THR A CA 1
ATOM 736 C C . THR A 1 96 ? 8.769 -7.465 -10.713 1.00 95.62 96 THR A C 1
ATOM 738 O O . THR A 1 96 ? 9.889 -7.169 -11.109 1.00 95.62 96 THR A O 1
ATOM 741 N N . ALA A 1 97 ? 8.155 -8.566 -11.148 1.00 96.62 97 ALA A N 1
ATOM 742 C CA . ALA A 1 97 ? 8.826 -9.569 -11.982 1.00 96.62 97 ALA A CA 1
ATOM 743 C C . ALA A 1 97 ? 9.403 -8.997 -13.297 1.00 96.62 97 ALA A C 1
ATOM 745 O O . ALA A 1 97 ? 10.424 -9.461 -13.806 1.00 96.62 97 ALA A O 1
ATOM 746 N N . CYS A 1 98 ? 8.770 -7.953 -13.843 1.00 96.31 98 CYS A N 1
ATOM 747 C CA . CYS A 1 98 ? 9.258 -7.239 -15.020 1.00 96.31 98 CYS A CA 1
ATOM 748 C C . CYS A 1 98 ? 10.572 -6.477 -14.777 1.00 96.31 98 CYS A C 1
ATOM 750 O O . CYS A 1 98 ? 11.345 -6.347 -15.726 1.00 96.31 98 CYS A O 1
ATOM 752 N N . ILE A 1 99 ? 10.834 -6.007 -13.550 1.00 97.06 99 ILE A N 1
ATOM 753 C CA . ILE A 1 99 ? 12.094 -5.353 -13.162 1.00 97.06 99 ILE A CA 1
ATOM 754 C C . ILE A 1 99 ? 13.219 -6.379 -13.248 1.00 97.06 99 ILE A C 1
ATOM 756 O O . ILE A 1 99 ? 14.154 -6.192 -14.022 1.00 97.06 99 ILE A O 1
ATOM 760 N N . ASP A 1 100 ? 13.067 -7.504 -12.548 1.00 96.69 100 ASP A N 1
ATOM 761 C CA . ASP A 1 100 ? 14.089 -8.550 -12.466 1.00 96.69 100 ASP A CA 1
ATOM 762 C C . ASP A 1 100 ? 14.430 -9.124 -13.848 1.00 96.69 100 ASP A C 1
ATOM 764 O O . ASP A 1 100 ? 15.598 -9.258 -14.217 1.00 96.69 100 ASP A O 1
ATOM 768 N N . ALA A 1 101 ? 13.406 -9.412 -14.661 1.00 97.06 101 ALA A N 1
ATOM 769 C CA . ALA A 1 101 ? 13.600 -9.922 -16.015 1.00 97.06 101 ALA A CA 1
ATOM 770 C C . ALA A 1 101 ? 14.276 -8.896 -16.936 1.00 97.06 101 ALA A C 1
ATOM 772 O O . ALA A 1 101 ? 15.074 -9.264 -17.800 1.00 97.06 101 ALA A O 1
ATOM 773 N N . CYS A 1 102 ? 13.954 -7.609 -16.780 1.00 96.88 102 CYS A N 1
ATOM 774 C CA . CYS A 1 102 ? 14.580 -6.554 -17.564 1.00 96.88 102 CYS A CA 1
ATOM 775 C C . CYS A 1 102 ? 16.043 -6.369 -17.158 1.00 96.88 102 CYS A C 1
ATOM 777 O O . CYS A 1 102 ? 16.907 -6.355 -18.030 1.00 96.88 102 CYS A O 1
ATOM 779 N N . ASP A 1 103 ? 16.333 -6.291 -15.862 1.00 97.31 103 ASP A N 1
ATOM 780 C CA . ASP A 1 103 ? 17.693 -6.122 -15.352 1.00 97.31 103 ASP A CA 1
ATOM 781 C C . ASP A 1 103 ? 18.595 -7.297 -15.732 1.00 97.31 103 ASP A C 1
ATOM 783 O O . ASP A 1 103 ? 19.716 -7.072 -16.189 1.00 97.31 103 ASP A O 1
ATOM 787 N N . HIS A 1 104 ? 18.083 -8.531 -15.686 1.00 96.81 104 HIS A N 1
ATOM 788 C CA . HIS A 1 104 ? 18.811 -9.706 -16.168 1.00 96.81 104 HIS A CA 1
ATOM 789 C C . HIS A 1 104 ? 19.224 -9.577 -17.646 1.00 96.81 104 HIS A C 1
ATOM 791 O O . HIS A 1 104 ? 20.356 -9.893 -18.020 1.00 96.81 104 HIS A O 1
ATOM 797 N N . MET A 1 105 ? 18.329 -9.064 -18.497 1.00 95.25 105 MET A N 1
ATOM 798 C CA . MET A 1 105 ? 18.639 -8.821 -19.909 1.00 95.25 105 MET A CA 1
ATOM 799 C C . MET A 1 105 ? 19.640 -7.678 -20.095 1.00 95.25 105 MET A C 1
ATOM 801 O O . MET A 1 105 ? 20.532 -7.801 -20.934 1.00 95.25 105 MET A O 1
ATOM 805 N N . MET A 1 106 ? 19.507 -6.588 -19.328 1.00 94.50 106 MET A N 1
ATOM 806 C CA . MET A 1 106 ? 20.407 -5.428 -19.387 1.00 94.50 106 MET A CA 1
ATOM 807 C C . MET A 1 106 ? 21.832 -5.800 -18.967 1.00 94.50 106 MET A C 1
ATOM 809 O O . MET A 1 106 ? 22.784 -5.456 -19.666 1.00 94.50 106 MET A O 1
ATOM 813 N N . GLU A 1 107 ? 21.976 -6.582 -17.895 1.00 95.56 107 GLU A N 1
ATOM 814 C CA . GLU A 1 107 ? 23.256 -7.153 -17.469 1.00 95.56 107 GLU A CA 1
ATOM 815 C C . GLU A 1 107 ? 23.879 -8.029 -18.558 1.00 95.56 107 GLU A C 1
ATOM 817 O O . GLU A 1 107 ? 25.060 -7.880 -18.869 1.00 95.56 107 GLU A O 1
ATOM 822 N N . GLY A 1 108 ? 23.082 -8.897 -19.190 1.00 92.50 108 GLY A N 1
ATOM 823 C CA . GLY A 1 108 ? 23.554 -9.791 -20.248 1.00 92.50 108 GLY A CA 1
ATOM 824 C C . GLY A 1 108 ? 24.096 -9.071 -21.489 1.00 92.50 108 GLY A C 1
ATOM 825 O O . GLY A 1 108 ? 24.942 -9.620 -22.197 1.00 92.50 108 GLY A O 1
ATOM 826 N N . VAL A 1 109 ? 23.639 -7.843 -21.755 1.00 91.06 109 VAL A N 1
ATOM 827 C CA . VAL A 1 109 ? 24.131 -7.004 -22.863 1.00 91.06 109 VAL A CA 1
ATOM 828 C C . VAL A 1 109 ? 25.135 -5.931 -22.428 1.00 91.06 109 VAL A C 1
ATOM 830 O O . VAL A 1 109 ? 25.680 -5.241 -23.288 1.00 91.06 109 VAL A O 1
ATOM 833 N N . GLY A 1 110 ? 25.403 -5.799 -21.125 1.00 89.88 110 GLY A N 1
ATOM 834 C CA . GLY A 1 110 ? 26.326 -4.806 -20.568 1.00 89.88 110 GLY A CA 1
ATOM 835 C C . GLY A 1 110 ? 25.780 -3.373 -20.521 1.00 89.88 110 GLY A C 1
ATOM 836 O O . GLY A 1 110 ? 26.566 -2.429 -20.529 1.00 89.88 110 GLY A O 1
ATOM 837 N N . LEU A 1 111 ? 24.455 -3.194 -20.493 1.00 91.38 111 LEU A N 1
ATOM 838 C CA . LEU A 1 111 ? 23.802 -1.888 -20.339 1.00 91.38 111 LEU A CA 1
ATOM 839 C C . LEU A 1 111 ? 23.420 -1.629 -18.865 1.00 91.38 111 LEU A C 1
ATOM 841 O O . LEU A 1 111 ? 23.301 -2.577 -18.085 1.00 91.38 111 LEU A O 1
ATOM 845 N N . PRO A 1 112 ? 23.200 -0.363 -18.448 1.00 92.94 112 PRO A N 1
ATOM 846 C CA . PRO A 1 112 ? 22.851 -0.064 -17.061 1.00 92.94 112 PRO A CA 1
ATOM 847 C C . PRO A 1 112 ? 21.506 -0.693 -16.659 1.00 92.94 112 PRO A C 1
ATOM 849 O O . PRO A 1 112 ? 20.571 -0.756 -17.459 1.00 92.94 112 PRO A O 1
ATOM 852 N N . LYS A 1 113 ? 21.369 -1.099 -15.396 1.00 95.50 113 LYS A N 1
ATOM 853 C CA . LYS A 1 113 ? 20.102 -1.606 -14.836 1.00 95.50 113 LYS A CA 1
ATOM 854 C C . LYS A 1 113 ? 19.056 -0.499 -14.662 1.00 95.50 113 LYS A C 1
ATOM 856 O O . LYS A 1 113 ? 19.346 0.681 -14.885 1.00 95.50 113 LYS A O 1
ATOM 861 N N . GLY A 1 114 ? 17.843 -0.864 -14.257 1.00 94.06 114 GLY A N 1
ATOM 862 C CA . GLY A 1 114 ? 16.796 0.079 -13.862 1.00 94.06 114 GLY A CA 1
ATOM 863 C C . GLY A 1 114 ? 16.090 0.754 -15.034 1.00 94.06 114 GLY A C 1
ATOM 864 O O . GLY A 1 114 ? 15.639 1.892 -14.904 1.00 94.06 114 GLY A O 1
ATOM 865 N N . LEU A 1 115 ? 16.013 0.079 -16.186 1.00 94.69 115 LEU A N 1
ATOM 866 C CA . LEU A 1 115 ? 15.174 0.520 -17.308 1.00 94.69 115 LEU A CA 1
ATOM 867 C C . LEU A 1 115 ? 13.678 0.410 -16.962 1.00 94.69 115 LEU A C 1
ATOM 869 O O . LEU A 1 115 ? 12.876 1.224 -17.408 1.00 94.69 115 LEU A O 1
ATOM 873 N N . ILE A 1 116 ? 13.316 -0.572 -16.134 1.00 96.00 116 ILE A N 1
ATOM 874 C CA . ILE A 1 116 ? 12.046 -0.618 -15.408 1.00 96.00 116 ILE A CA 1
ATOM 875 C C . ILE A 1 116 ? 12.403 -0.507 -13.929 1.00 96.00 116 ILE A C 1
ATOM 877 O O . ILE A 1 116 ? 13.250 -1.259 -13.452 1.00 96.00 116 ILE A O 1
ATOM 881 N N . ARG A 1 117 ? 11.803 0.439 -13.209 1.00 94.62 117 ARG A N 1
ATOM 882 C CA . ARG A 1 117 ? 12.097 0.672 -11.788 1.00 94.62 117 ARG A CA 1
ATOM 883 C C . ARG A 1 117 ? 10.904 1.287 -11.068 1.00 94.62 117 ARG A C 1
ATOM 885 O O . ARG A 1 117 ? 9.925 1.686 -11.696 1.00 94.62 117 ARG A O 1
ATOM 892 N N . TYR A 1 118 ? 11.003 1.380 -9.746 1.00 93.94 118 TYR A N 1
ATOM 893 C CA . TYR A 1 118 ? 10.127 2.256 -8.976 1.00 93.94 118 TYR A CA 1
ATOM 894 C C . TYR A 1 118 ? 10.459 3.703 -9.320 1.00 93.94 118 TYR A C 1
ATOM 896 O O . TYR A 1 118 ? 11.545 4.174 -8.994 1.00 93.94 118 TYR A O 1
ATOM 904 N N . ALA A 1 119 ? 9.542 4.378 -9.996 1.00 92.38 119 ALA A N 1
ATOM 905 C CA . ALA A 1 119 ? 9.684 5.777 -10.352 1.00 92.38 119 ALA A CA 1
ATOM 906 C C . ALA A 1 119 ? 8.306 6.435 -10.430 1.00 92.38 119 ALA A C 1
ATOM 908 O O . ALA A 1 119 ? 7.280 5.779 -10.623 1.00 92.38 119 ALA A O 1
ATOM 909 N N . SER A 1 120 ? 8.289 7.750 -10.260 1.00 91.94 120 SER A N 1
ATOM 910 C CA . SER A 1 120 ? 7.120 8.560 -10.605 1.00 91.94 120 SER A CA 1
ATOM 911 C C . SER A 1 120 ? 7.222 9.058 -12.047 1.00 91.94 120 SER A C 1
ATOM 913 O O . SER A 1 120 ? 8.320 9.166 -12.592 1.00 91.94 120 SER A O 1
ATOM 915 N N . GLU A 1 121 ? 6.096 9.431 -12.653 1.00 89.56 121 GLU A N 1
ATOM 916 C CA . GLU A 1 121 ? 6.101 10.054 -13.984 1.00 89.56 121 GLU A CA 1
ATOM 917 C C . GLU A 1 121 ? 6.971 11.324 -14.002 1.00 89.56 121 GLU A C 1
ATOM 919 O O . GLU A 1 121 ? 7.740 11.535 -14.933 1.00 89.56 121 GLU A O 1
ATOM 924 N N . SER A 1 122 ? 6.929 12.134 -12.935 1.00 88.75 122 SER A N 1
ATOM 925 C CA . SER A 1 122 ? 7.792 13.319 -12.798 1.00 88.75 122 SER A CA 1
ATOM 926 C C . SER A 1 122 ? 9.282 12.992 -12.664 1.00 88.75 122 SER A C 1
ATOM 928 O O . SER A 1 122 ? 10.131 13.802 -13.019 1.00 88.75 122 SER A O 1
ATOM 930 N N . GLU A 1 123 ? 9.626 11.812 -12.153 1.00 90.12 123 GLU A N 1
ATOM 931 C CA . GLU A 1 123 ? 11.026 11.394 -12.047 1.00 90.12 123 GLU A CA 1
ATOM 932 C C . GLU A 1 123 ? 11.593 10.979 -13.404 1.00 90.12 123 GLU A C 1
ATOM 934 O O . GLU A 1 123 ? 12.762 11.238 -13.679 1.00 90.12 123 GLU A O 1
ATOM 939 N N . ILE A 1 124 ? 10.766 10.374 -14.259 1.00 90.19 124 ILE A N 1
ATOM 940 C CA . ILE A 1 124 ? 11.166 9.979 -15.611 1.00 90.19 124 ILE A CA 1
ATOM 941 C C . ILE A 1 124 ? 11.163 11.197 -16.539 1.00 90.19 124 ILE A C 1
ATOM 943 O O . ILE A 1 124 ? 12.189 11.490 -17.137 1.00 90.19 124 ILE A O 1
ATOM 947 N N . ALA A 1 125 ? 10.050 11.931 -16.616 1.00 89.94 125 ALA A N 1
ATOM 948 C CA . ALA A 1 125 ? 9.878 13.024 -17.575 1.00 89.94 125 ALA A CA 1
ATOM 949 C C . ALA A 1 125 ? 10.595 14.327 -17.171 1.00 89.94 125 ALA A C 1
ATOM 951 O O . ALA A 1 125 ? 11.152 15.021 -18.015 1.00 89.94 125 ALA A O 1
ATOM 952 N N . ASP A 1 126 ? 10.597 14.684 -15.881 1.00 87.25 126 ASP A N 1
ATOM 953 C CA . ASP A 1 126 ? 11.193 15.949 -15.415 1.00 87.25 126 ASP A CA 1
ATOM 954 C C . ASP A 1 126 ? 12.583 15.750 -14.780 1.00 87.25 126 ASP A C 1
ATOM 956 O O . ASP A 1 126 ? 13.198 16.716 -14.318 1.00 87.25 126 ASP A O 1
ATOM 960 N N . LYS A 1 127 ? 13.078 14.502 -14.711 1.00 85.06 127 LYS A N 1
ATOM 961 C CA . LYS A 1 127 ? 14.339 14.106 -14.044 1.00 85.06 127 LYS A CA 1
ATOM 962 C C . LYS A 1 127 ? 14.453 14.601 -12.602 1.00 85.06 127 LYS A C 1
ATOM 964 O O . LYS A 1 127 ? 15.556 14.809 -12.087 1.00 85.06 127 LYS A O 1
ATOM 969 N N . GLN A 1 128 ? 13.317 14.811 -11.937 1.00 81.06 128 GLN A N 1
ATOM 970 C CA . GLN A 1 128 ? 13.303 15.257 -10.551 1.00 81.06 128 GLN A CA 1
ATOM 971 C C . GLN A 1 128 ? 13.414 14.062 -9.604 1.00 81.06 128 GLN A C 1
ATOM 973 O O . GLN A 1 128 ? 12.661 13.101 -9.754 1.00 81.06 128 GLN A O 1
ATOM 978 N N . PRO A 1 129 ? 14.292 14.113 -8.587 1.00 81.06 129 PRO A N 1
ATOM 979 C CA . PRO A 1 129 ? 14.352 13.054 -7.595 1.00 81.06 129 PRO A CA 1
ATOM 980 C C . PRO A 1 129 ? 13.043 12.981 -6.799 1.00 81.06 129 PRO A C 1
ATOM 982 O O . PRO A 1 129 ? 12.309 13.969 -6.651 1.00 81.06 129 PRO A O 1
ATOM 985 N N . PHE A 1 130 ? 12.779 11.805 -6.231 1.00 81.75 130 PHE A N 1
ATOM 986 C CA . PHE A 1 130 ? 11.648 11.601 -5.338 1.00 81.75 130 PHE A CA 1
ATOM 987 C C . PHE A 1 130 ? 11.655 12.625 -4.192 1.00 81.75 130 PHE A C 1
ATOM 989 O O . PHE A 1 130 ? 12.621 12.740 -3.435 1.00 81.75 130 PHE A O 1
ATOM 996 N N . HIS A 1 131 ? 10.550 13.358 -4.045 1.00 83.69 131 HIS A N 1
ATOM 997 C CA . HIS A 1 131 ? 10.352 14.323 -2.970 1.00 83.69 131 HIS A CA 1
ATOM 998 C C . HIS A 1 131 ? 9.036 14.059 -2.247 1.00 83.69 131 HIS A C 1
ATOM 1000 O O . HIS A 1 131 ? 7.992 13.818 -2.854 1.00 83.69 131 HIS A O 1
ATOM 1006 N N . PHE A 1 132 ? 9.071 14.164 -0.921 1.00 85.31 132 PHE A N 1
ATOM 1007 C CA . PHE A 1 132 ? 7.893 13.935 -0.100 1.00 85.31 132 PHE A CA 1
ATOM 1008 C C . PHE A 1 132 ? 6.915 15.112 -0.233 1.00 85.31 132 PHE A C 1
ATOM 1010 O O . PHE A 1 132 ? 7.128 16.195 0.326 1.00 85.31 132 PHE A O 1
ATOM 1017 N N . THR A 1 133 ? 5.861 14.913 -1.028 1.00 86.38 133 THR A N 1
ATOM 1018 C CA . THR A 1 133 ? 4.913 15.973 -1.393 1.00 86.38 133 THR A CA 1
ATOM 1019 C C . THR A 1 133 ? 4.099 16.453 -0.191 1.00 86.38 133 THR A C 1
ATOM 1021 O O . THR A 1 133 ? 3.902 15.734 0.789 1.00 86.38 133 THR A O 1
ATOM 1024 N N . THR A 1 134 ? 3.559 17.673 -0.264 1.00 89.06 134 THR A N 1
ATOM 1025 C CA . THR A 1 134 ? 2.678 18.219 0.784 1.00 89.06 134 THR A CA 1
ATOM 1026 C C . THR A 1 134 ? 1.453 17.332 1.031 1.00 89.06 134 THR A C 1
ATOM 1028 O O . THR A 1 134 ? 1.039 17.172 2.175 1.00 89.06 134 THR A O 1
ATOM 1031 N N . ARG A 1 135 ? 0.907 16.700 -0.020 1.00 86.69 135 ARG A N 1
ATOM 1032 C CA . ARG A 1 135 ? -0.212 15.750 0.100 1.00 86.69 135 ARG A CA 1
ATOM 1033 C C . ARG A 1 135 ? 0.187 14.504 0.889 1.00 86.69 135 ARG A C 1
ATOM 1035 O O . ARG A 1 135 ? -0.538 14.114 1.796 1.00 86.69 135 ARG A O 1
ATOM 1042 N N . MET A 1 136 ? 1.358 13.932 0.601 1.00 88.06 136 MET A N 1
ATOM 1043 C CA . MET A 1 136 ? 1.880 12.789 1.359 1.00 88.06 136 MET A CA 1
ATOM 1044 C C . MET A 1 136 ? 2.092 13.148 2.832 1.00 88.06 136 MET A C 1
ATOM 1046 O O . MET A 1 136 ? 1.653 12.403 3.699 1.00 88.06 136 MET A O 1
ATOM 1050 N N . LYS A 1 137 ? 2.660 14.329 3.123 1.00 92.31 137 LYS A N 1
ATOM 1051 C CA . LYS A 1 137 ? 2.790 14.842 4.501 1.00 92.31 137 LYS A CA 1
ATOM 1052 C C . LYS A 1 137 ? 1.446 14.920 5.216 1.00 92.31 137 LYS A C 1
ATOM 1054 O O . LYS A 1 137 ? 1.340 14.451 6.345 1.00 92.31 137 LYS A O 1
ATOM 1059 N N . ALA A 1 138 ? 0.429 15.479 4.560 1.00 93.06 138 ALA A N 1
ATOM 1060 C CA . ALA A 1 138 ? -0.907 15.595 5.131 1.00 93.06 138 ALA A CA 1
ATOM 1061 C C . ALA A 1 138 ? -1.521 14.218 5.433 1.00 93.06 138 ALA A C 1
ATOM 1063 O O . ALA A 1 138 ? -1.980 13.988 6.551 1.00 93.06 138 ALA A O 1
ATOM 1064 N N . TYR A 1 139 ? -1.473 13.277 4.484 1.00 91.25 139 TYR A N 1
ATOM 1065 C CA . TYR A 1 139 ? -2.008 11.930 4.700 1.00 91.25 139 TYR A CA 1
ATOM 1066 C C . TYR A 1 139 ? -1.238 11.146 5.765 1.00 91.25 139 TYR A C 1
ATOM 1068 O O . TYR A 1 139 ? -1.863 10.498 6.601 1.00 91.25 139 TYR A O 1
ATOM 1076 N N . SER A 1 140 ? 0.093 11.242 5.799 1.00 94.38 140 SER A N 1
ATOM 1077 C CA . SER A 1 140 ? 0.897 10.616 6.852 1.00 94.38 140 SER A CA 1
ATOM 1078 C C . SER A 1 140 ? 0.591 11.200 8.229 1.00 94.38 140 SER A C 1
ATOM 1080 O O . SER A 1 140 ? 0.484 10.440 9.186 1.00 94.38 140 SER A O 1
ATOM 1082 N N . ALA A 1 141 ? 0.385 12.516 8.340 1.00 97.00 141 ALA A N 1
ATOM 1083 C CA . ALA A 1 141 ? -0.009 13.140 9.600 1.00 97.00 141 ALA A CA 1
ATOM 1084 C C . ALA A 1 141 ? -1.375 12.627 10.085 1.00 97.00 141 ALA A C 1
ATOM 1086 O O . ALA A 1 141 ? -1.502 12.219 11.237 1.00 97.00 141 ALA A O 1
ATOM 1087 N N . VAL A 1 142 ? -2.378 12.576 9.201 1.00 97.56 142 VAL A N 1
ATOM 1088 C CA . VAL A 1 142 ? -3.710 12.040 9.535 1.00 97.56 142 VAL A CA 1
ATOM 1089 C C . VAL A 1 142 ? -3.627 10.570 9.949 1.00 97.56 142 VAL A C 1
ATOM 1091 O O . VAL A 1 142 ? -4.220 10.187 10.954 1.00 97.56 142 VAL A O 1
ATOM 1094 N N . LEU A 1 143 ? -2.861 9.753 9.221 1.00 97.12 143 LEU A N 1
ATOM 1095 C CA . LEU A 1 143 ? -2.668 8.342 9.554 1.00 97.12 143 LEU A CA 1
ATOM 1096 C C . LEU A 1 143 ? -2.032 8.169 10.938 1.00 97.12 143 LEU A C 1
ATOM 1098 O O . LEU A 1 143 ? -2.508 7.357 11.724 1.00 97.12 143 LEU A O 1
ATOM 1102 N N . VAL A 1 144 ? -0.998 8.953 11.256 1.00 98.19 144 VAL A N 1
ATOM 1103 C CA . VAL A 1 144 ? -0.349 8.925 12.575 1.00 98.19 144 VAL A CA 1
ATOM 1104 C C . VAL A 1 144 ? -1.340 9.286 13.679 1.00 98.19 144 VAL A C 1
ATOM 1106 O O . VAL A 1 144 ? -1.375 8.598 14.695 1.00 98.19 144 VAL A O 1
ATOM 1109 N N . VAL A 1 145 ? -2.186 10.301 13.475 1.00 98.38 145 VAL A N 1
ATOM 1110 C CA . VAL A 1 145 ? -3.232 10.669 14.444 1.00 98.38 145 VAL A CA 1
ATOM 1111 C C . VAL A 1 145 ? -4.225 9.524 14.646 1.00 98.38 145 VAL A C 1
ATOM 1113 O O . VAL A 1 145 ? -4.516 9.170 15.785 1.00 98.38 145 VAL A O 1
ATOM 1116 N N . LEU A 1 146 ? -4.716 8.905 13.570 1.00 98.19 146 LEU A N 1
ATOM 1117 C CA . LEU A 1 146 ? -5.664 7.789 13.663 1.00 98.19 146 LEU A CA 1
ATOM 1118 C C . LEU A 1 146 ? -5.061 6.572 14.371 1.00 98.19 146 LEU A C 1
ATOM 1120 O O . LEU A 1 146 ? -5.708 5.981 15.234 1.00 98.19 146 LEU A O 1
ATOM 1124 N N . VAL A 1 147 ? -3.817 6.217 14.042 1.00 98.06 147 VAL A N 1
ATOM 1125 C CA . VAL A 1 147 ? -3.094 5.123 14.704 1.00 98.06 147 VAL A CA 1
ATOM 1126 C C . VAL A 1 147 ? -2.869 5.447 16.176 1.00 98.06 147 VAL A C 1
ATOM 1128 O O . VAL A 1 147 ? -3.103 4.584 17.016 1.00 98.06 147 VAL A O 1
ATOM 1131 N N . ALA A 1 148 ? -2.481 6.680 16.509 1.00 98.12 148 ALA A N 1
ATOM 1132 C CA . ALA A 1 148 ? -2.307 7.104 17.893 1.00 98.12 148 ALA A CA 1
ATOM 1133 C C . ALA A 1 148 ? -3.617 6.983 18.684 1.00 98.12 148 ALA A C 1
ATOM 1135 O O . ALA A 1 148 ? -3.622 6.358 19.739 1.00 98.12 148 ALA A O 1
ATOM 1136 N N . VAL A 1 149 ? -4.735 7.483 18.143 1.00 97.94 149 VAL A N 1
ATOM 1137 C CA . VAL A 1 149 ? -6.064 7.343 18.764 1.00 97.94 149 VAL A CA 1
ATOM 1138 C C . VAL A 1 149 ? -6.422 5.871 18.959 1.00 97.94 149 VAL A C 1
ATOM 1140 O O . VAL A 1 149 ? -6.843 5.486 20.046 1.00 97.94 149 VAL A O 1
ATOM 1143 N N . MET A 1 150 ? -6.221 5.030 17.941 1.00 97.56 150 MET A N 1
ATOM 1144 C CA . MET A 1 150 ? -6.505 3.598 18.033 1.00 97.56 150 MET A CA 1
ATOM 1145 C C . MET A 1 150 ? -5.665 2.920 19.120 1.00 97.56 150 MET A C 1
ATOM 1147 O O . MET A 1 150 ? -6.206 2.177 19.935 1.00 97.56 150 MET A O 1
ATOM 1151 N N . VAL A 1 151 ? -4.361 3.198 19.169 1.00 97.56 151 VAL A N 1
ATOM 1152 C CA . VAL A 1 151 ? -3.459 2.665 20.199 1.00 97.56 151 VAL A CA 1
ATOM 1153 C C . VAL A 1 151 ? -3.889 3.135 21.585 1.00 97.56 151 VAL A C 1
ATOM 1155 O O . VAL A 1 151 ? -3.974 2.314 22.494 1.00 97.56 151 VAL A O 1
ATOM 1158 N N . THR A 1 152 ? -4.223 4.418 21.751 1.00 97.19 152 THR A N 1
ATOM 1159 C CA . THR A 1 152 ? -4.723 4.942 23.026 1.00 97.19 152 THR A CA 1
ATOM 1160 C C . THR A 1 152 ? -5.984 4.207 23.460 1.00 97.19 152 THR A C 1
ATOM 1162 O O . THR A 1 152 ? -6.010 3.710 24.577 1.00 97.19 152 THR A O 1
ATOM 1165 N N . LEU A 1 153 ? -6.983 4.059 22.583 1.00 94.94 153 LEU A N 1
ATOM 1166 C CA . LEU A 1 153 ? -8.228 3.346 22.895 1.00 94.94 153 LEU A CA 1
ATOM 1167 C C . LEU A 1 153 ? -8.000 1.875 23.265 1.00 94.94 153 LEU A C 1
ATOM 1169 O O . LEU A 1 153 ? -8.708 1.339 24.113 1.00 94.94 153 LEU A O 1
ATOM 1173 N N . VAL A 1 154 ? -7.030 1.212 22.633 1.00 92.88 154 VAL A N 1
ATOM 1174 C CA . VAL A 1 154 ? -6.689 -0.182 22.943 1.00 92.88 154 VAL A CA 1
ATOM 1175 C C . VAL A 1 154 ? -5.997 -0.293 24.301 1.00 92.88 154 VAL A C 1
ATOM 1177 O O . VAL A 1 154 ? -6.327 -1.193 25.067 1.00 92.88 154 VAL A O 1
ATOM 1180 N N . VAL A 1 155 ? -5.071 0.615 24.617 1.00 93.50 155 VAL A N 1
ATOM 1181 C CA . VAL A 1 155 ? -4.311 0.595 25.878 1.00 93.50 155 VAL A CA 1
ATOM 1182 C C . VAL A 1 155 ? -5.158 1.054 27.068 1.00 93.50 155 VAL A C 1
ATOM 1184 O O . VAL A 1 155 ? -4.992 0.531 28.163 1.00 93.50 155 VAL A O 1
ATOM 1187 N N . THR A 1 156 ? -6.086 1.996 26.877 1.00 93.06 156 THR A N 1
ATOM 1188 C CA . THR A 1 156 ? -6.992 2.471 27.940 1.00 93.06 156 THR A CA 1
ATOM 1189 C C . THR A 1 156 ? -8.264 1.633 28.078 1.00 93.06 156 THR A C 1
ATOM 1191 O O . THR A 1 156 ? -9.123 1.947 28.904 1.00 93.06 156 THR A O 1
ATOM 1194 N N . ARG A 1 157 ? -8.408 0.564 27.285 1.00 90.88 157 ARG A N 1
ATOM 1195 C CA . ARG A 1 157 ? -9.536 -0.368 27.366 1.00 90.88 157 ARG A CA 1
ATOM 1196 C C . ARG A 1 157 ? -9.589 -0.997 28.759 1.00 90.88 157 ARG A C 1
ATOM 1198 O O . ARG A 1 157 ? -8.644 -1.665 29.167 1.00 90.88 157 ARG A O 1
ATOM 1205 N N . SER A 1 158 ? -10.717 -0.846 29.454 1.00 89.50 158 SER A N 1
ATOM 1206 C CA . SER A 1 158 ? -10.918 -1.493 30.752 1.00 89.50 158 SER A CA 1
ATOM 1207 C C . SER A 1 158 ? -10.896 -3.020 30.628 1.00 89.50 158 SER A C 1
ATOM 1209 O O . SER A 1 158 ? -11.449 -3.599 29.686 1.00 89.50 158 SER A O 1
ATOM 1211 N N . GLU A 1 159 ? -10.259 -3.671 31.597 1.00 89.00 159 GLU A N 1
ATOM 1212 C CA . GLU A 1 159 ? -10.150 -5.132 31.687 1.00 89.00 159 GLU A CA 1
ATOM 1213 C C . GLU A 1 159 ? -11.477 -5.802 32.056 1.00 89.00 159 GLU A C 1
ATOM 1215 O O . GLU A 1 159 ? -11.773 -6.911 31.612 1.00 89.00 159 GLU A O 1
ATOM 1220 N N . VAL A 1 160 ? -12.303 -5.093 32.825 1.00 89.44 160 VAL A N 1
ATOM 1221 C CA . VAL A 1 160 ? -13.632 -5.528 33.245 1.00 89.44 160 VAL A CA 1
ATOM 1222 C C . VAL A 1 160 ? -14.637 -4.443 32.879 1.00 89.44 160 VAL A C 1
ATOM 1224 O O . VAL A 1 160 ? -14.365 -3.244 32.986 1.00 89.44 160 VAL A O 1
ATOM 1227 N N . GLU A 1 161 ? -15.803 -4.860 32.403 1.00 89.75 161 GLU A N 1
ATOM 1228 C CA . GLU A 1 161 ? -16.951 -3.982 32.189 1.00 89.75 161 GLU A CA 1
ATOM 1229 C C . GLU A 1 161 ? -18.133 -4.533 32.976 1.00 89.75 161 GLU A C 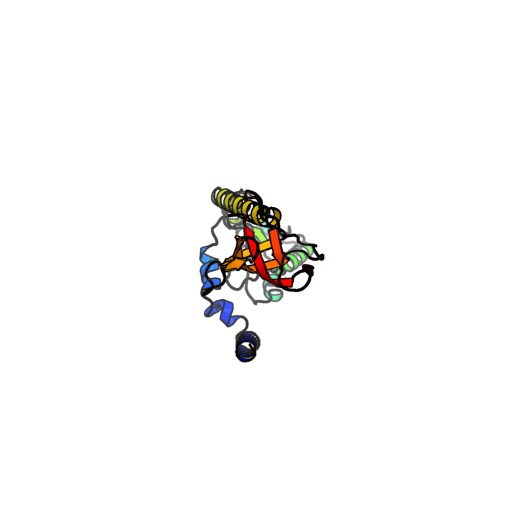1
ATOM 1231 O O . GLU A 1 161 ? -18.513 -5.685 32.785 1.00 89.75 161 GLU A O 1
ATOM 1236 N N . ALA A 1 162 ? -18.691 -3.718 33.8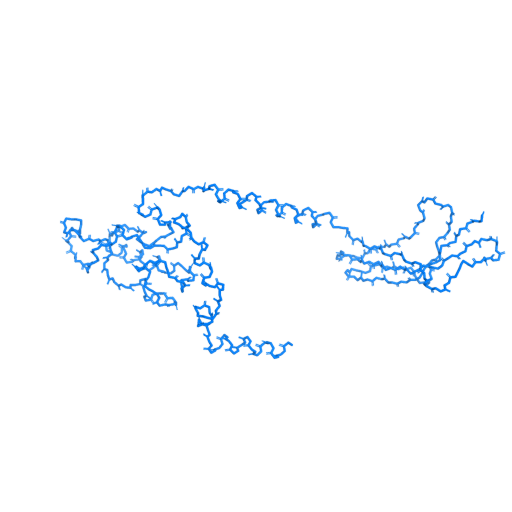70 1.00 90.50 162 ALA A N 1
ATOM 1237 C CA . ALA A 1 162 ? -19.822 -4.079 34.710 1.00 90.50 162 ALA A CA 1
ATOM 1238 C C . ALA A 1 162 ? -21.005 -3.158 34.405 1.00 90.50 162 ALA A C 1
ATOM 1240 O O . ALA A 1 162 ? -20.877 -1.937 34.408 1.00 90.50 162 ALA A O 1
ATOM 1241 N N . THR A 1 163 ? -22.164 -3.752 34.154 1.00 91.50 163 THR A N 1
ATOM 1242 C CA . THR A 1 163 ? -23.439 -3.061 33.972 1.00 91.50 163 THR A CA 1
ATOM 1243 C C . THR A 1 163 ? -24.383 -3.522 35.068 1.00 91.50 163 THR A C 1
ATOM 1245 O O . THR A 1 163 ? -24.666 -4.713 35.162 1.00 91.50 163 THR A O 1
ATOM 1248 N N . VAL A 1 164 ? -24.876 -2.596 35.888 1.00 90.50 164 VAL A N 1
ATOM 1249 C CA . VAL A 1 164 ? -25.840 -2.881 36.959 1.00 90.50 164 VAL A CA 1
ATOM 1250 C C . VAL A 1 164 ? -27.126 -2.124 36.657 1.00 90.50 164 VAL A C 1
ATOM 1252 O O . VAL A 1 164 ? -27.118 -0.902 36.520 1.00 90.50 164 VAL A O 1
ATOM 1255 N N . LEU A 1 165 ? -28.230 -2.850 36.521 1.00 91.06 165 LEU A N 1
ATOM 1256 C CA . LEU A 1 165 ? -29.545 -2.313 36.184 1.00 91.06 165 LEU A CA 1
ATOM 1257 C C . LEU A 1 165 ? -30.555 -2.749 37.236 1.00 91.06 165 LEU A C 1
ATOM 1259 O O . LEU A 1 165 ? -30.568 -3.898 37.662 1.00 91.06 165 LEU A O 1
ATOM 1263 N N . ARG A 1 166 ? -31.446 -1.846 37.637 1.00 88.56 166 ARG A N 1
ATOM 1264 C CA . ARG A 1 166 ? -32.545 -2.193 38.544 1.00 88.56 166 ARG A CA 1
ATOM 1265 C C . ARG A 1 166 ? -33.470 -3.225 37.890 1.00 88.56 166 ARG A C 1
ATOM 1267 O O . ARG A 1 166 ? -33.824 -3.075 36.720 1.00 88.56 166 ARG A O 1
ATOM 1274 N N . THR A 1 167 ? -33.899 -4.235 38.645 1.00 86.81 167 THR A N 1
ATOM 1275 C CA . THR A 1 167 ? -34.818 -5.258 38.131 1.00 86.81 167 THR A CA 1
ATOM 1276 C C . THR A 1 167 ? -36.210 -4.663 37.875 1.00 86.81 167 THR A C 1
ATOM 1278 O O . THR A 1 167 ? -36.780 -4.029 38.771 1.00 86.81 167 THR A O 1
ATOM 1281 N N . PRO A 1 168 ? -36.785 -4.830 36.667 1.00 85.00 168 PRO A N 1
ATOM 1282 C CA . PRO A 1 168 ? -38.115 -4.316 36.357 1.00 85.00 168 PRO A CA 1
ATOM 1283 C C . PRO A 1 168 ? -39.197 -4.963 37.230 1.00 85.00 168 PRO A C 1
ATOM 1285 O O . PRO A 1 168 ? -39.170 -6.164 37.476 1.00 85.00 168 PRO A O 1
ATOM 1288 N N . GLY A 1 169 ? -40.185 -4.177 37.658 1.00 80.00 169 GLY A N 1
ATOM 1289 C CA . GLY A 1 169 ? -41.385 -4.691 38.330 1.00 80.00 169 GLY A CA 1
ATOM 1290 C C . GLY A 1 169 ? -41.272 -4.910 39.842 1.00 80.00 169 GLY A C 1
ATOM 1291 O O . GLY A 1 169 ? -42.298 -5.145 40.472 1.00 80.00 169 GLY A O 1
ATOM 1292 N N . MET A 1 170 ? -40.086 -4.768 40.446 1.00 73.69 170 MET A N 1
ATOM 1293 C CA . MET A 1 170 ? -39.933 -4.787 41.907 1.00 73.69 170 MET A CA 1
ATOM 1294 C C . MET A 1 170 ? -39.734 -3.374 42.478 1.00 73.69 170 MET A C 1
ATOM 1296 O O . MET A 1 170 ? -38.821 -2.625 42.102 1.00 73.69 170 MET A O 1
ATOM 1300 N N . LEU A 1 171 ? -40.627 -2.994 43.395 1.00 79.56 171 LEU A N 1
ATOM 1301 C CA . LEU A 1 171 ? -40.431 -1.851 44.287 1.00 79.56 171 LEU A CA 1
ATOM 1302 C C . LEU A 1 171 ? -39.481 -2.232 45.429 1.00 79.56 171 LEU A C 1
ATOM 1304 O O . LEU A 1 171 ? -39.061 -3.384 45.540 1.00 79.56 171 LEU A O 1
ATOM 1308 N N . PHE A 1 172 ? -39.133 -1.245 46.250 1.00 81.12 172 PHE A N 1
ATOM 1309 C CA . PHE A 1 172 ? -38.335 -1.477 47.444 1.00 81.12 172 PHE A CA 1
ATOM 1310 C C . PHE A 1 172 ? -39.058 -2.447 48.389 1.00 81.12 172 PHE A C 1
ATOM 1312 O O . PHE A 1 172 ? -40.277 -2.371 48.548 1.00 81.12 172 PHE A O 1
ATOM 1319 N N . GLN A 1 173 ? -38.308 -3.367 48.989 1.00 82.62 173 GLN A N 1
ATOM 1320 C CA . GLN A 1 173 ? -38.808 -4.316 49.980 1.00 82.62 173 GLN A CA 1
ATOM 1321 C C . GLN A 1 173 ? -38.277 -3.925 51.358 1.00 82.62 173 GLN A C 1
ATOM 1323 O O . GLN A 1 173 ? -37.072 -3.741 51.532 1.00 82.62 173 GLN A O 1
ATOM 1328 N N . GLU A 1 174 ? -39.174 -3.793 52.329 1.00 82.94 174 GLU A N 1
ATOM 1329 C CA . GLU A 1 174 ? -38.822 -3.538 53.726 1.00 82.94 174 GLU A CA 1
ATOM 1330 C C . GLU A 1 174 ? -38.479 -4.878 54.394 1.00 82.94 174 GLU A C 1
ATOM 1332 O O . GLU A 1 174 ? -39.260 -5.829 54.343 1.00 82.94 174 GLU A O 1
ATOM 1337 N N . GLN A 1 175 ? -37.271 -4.982 54.944 1.00 80.31 175 GLN A N 1
ATOM 1338 C CA . GLN A 1 175 ? -36.792 -6.169 55.649 1.00 80.31 175 GLN A CA 1
ATOM 1339 C C . GLN A 1 175 ? -37.293 -6.153 57.103 1.00 80.31 175 GLN A C 1
ATOM 1341 O O . GLN A 1 175 ? -37.613 -5.091 57.633 1.00 80.31 175 GLN A O 1
ATOM 1346 N N . GLU A 1 176 ? -37.331 -7.314 57.768 1.00 75.31 176 GLU A N 1
ATOM 1347 C CA . GLU A 1 176 ? -37.812 -7.449 59.160 1.00 75.31 176 GLU A CA 1
ATOM 1348 C C . GLU A 1 176 ? -37.081 -6.517 60.151 1.00 75.31 176 GLU A C 1
ATOM 1350 O O . GLU A 1 176 ? -37.671 -6.079 61.136 1.00 75.31 176 GLU A O 1
ATOM 1355 N N . ASP A 1 177 ? -35.839 -6.130 59.837 1.00 73.50 177 ASP A N 1
ATOM 1356 C CA . ASP A 1 177 ? -35.010 -5.203 60.621 1.00 73.50 177 ASP A CA 1
ATOM 1357 C C . ASP A 1 177 ? -35.326 -3.705 60.381 1.00 73.50 177 ASP A C 1
ATOM 1359 O O . ASP A 1 177 ? -34.620 -2.837 60.891 1.00 73.50 177 ASP A O 1
ATOM 1363 N N . GLY A 1 178 ? -36.322 -3.361 59.553 1.00 78.88 178 GLY A N 1
ATOM 1364 C CA . GLY A 1 178 ? -36.649 -1.974 59.174 1.00 78.88 178 GLY A CA 1
ATOM 1365 C C . GLY A 1 178 ? -35.743 -1.359 58.095 1.00 78.88 178 GLY A C 1
ATOM 1366 O O . GLY A 1 178 ? -35.905 -0.186 57.751 1.00 78.88 178 GLY A O 1
ATOM 1367 N N . ARG A 1 179 ? -34.806 -2.146 57.545 1.00 83.88 179 ARG A N 1
ATOM 1368 C CA . ARG A 1 179 ? -33.924 -1.781 56.420 1.00 83.88 179 ARG A CA 1
ATOM 1369 C C . ARG A 1 179 ? -34.646 -1.897 55.077 1.00 83.88 179 ARG A C 1
ATOM 1371 O O . ARG A 1 179 ? -35.559 -2.707 54.923 1.00 83.88 179 ARG A O 1
ATOM 1378 N N . ILE A 1 180 ? -34.216 -1.120 54.084 1.00 87.50 180 ILE A N 1
ATOM 1379 C CA . ILE A 1 180 ? -34.815 -1.102 52.743 1.00 87.50 180 ILE A CA 1
ATOM 1380 C C . ILE A 1 180 ? -33.914 -1.864 51.770 1.00 87.50 180 ILE A C 1
ATOM 1382 O O . ILE A 1 180 ? -32.732 -1.562 51.645 1.00 87.50 180 ILE A O 1
ATOM 1386 N N . SER A 1 181 ? -34.474 -2.821 51.032 1.00 88.62 181 SER A N 1
ATOM 1387 C CA . SER A 1 181 ? -33.756 -3.615 50.030 1.00 88.62 181 SER A CA 1
ATOM 1388 C C . SER A 1 181 ? -34.306 -3.398 48.619 1.00 88.62 181 SER A C 1
ATOM 1390 O O . SER A 1 181 ? -35.515 -3.298 48.406 1.00 88.62 181 SER A O 1
ATOM 1392 N N . ASN A 1 182 ? -33.410 -3.308 47.636 1.00 89.75 182 ASN A N 1
ATOM 1393 C CA . ASN A 1 182 ? -33.747 -3.221 46.215 1.00 89.75 182 ASN A CA 1
ATOM 1394 C C . ASN A 1 182 ? -32.975 -4.272 45.416 1.00 89.75 182 ASN A C 1
ATOM 1396 O O . ASN A 1 182 ? -31.792 -4.497 45.666 1.00 89.75 182 ASN A O 1
ATOM 1400 N N . LEU A 1 183 ? -33.645 -4.869 44.429 1.00 89.75 183 LEU A N 1
ATOM 1401 C CA . LEU A 1 183 ? -33.084 -5.890 43.549 1.00 89.75 183 LEU A CA 1
ATOM 1402 C C . LEU A 1 183 ? -32.495 -5.276 42.270 1.00 89.75 183 LEU A C 1
ATOM 1404 O O . LEU A 1 183 ? -33.154 -4.490 41.576 1.00 89.75 183 LEU A O 1
ATOM 1408 N N . TYR A 1 184 ? -31.272 -5.679 41.936 1.00 90.62 184 TYR A N 1
ATOM 1409 C CA . TYR A 1 184 ? -30.554 -5.265 40.736 1.00 90.62 184 TYR A CA 1
ATOM 1410 C C . TYR A 1 184 ? -30.029 -6.482 39.976 1.00 90.62 184 TYR A C 1
ATOM 1412 O O . TYR A 1 184 ? -29.498 -7.417 40.568 1.00 90.62 184 TYR A O 1
ATOM 1420 N N . ASN A 1 185 ? -30.119 -6.428 38.652 1.00 90.75 185 ASN A N 1
ATOM 1421 C CA . ASN A 1 185 ? -29.421 -7.323 37.742 1.00 90.75 185 ASN A CA 1
ATOM 1422 C C . ASN A 1 185 ? -28.036 -6.760 37.442 1.00 90.75 185 ASN A C 1
ATOM 1424 O O . ASN A 1 185 ? -27.911 -5.583 37.095 1.00 90.75 185 ASN A O 1
ATOM 1428 N N . PHE A 1 186 ? -27.010 -7.599 37.487 1.00 91.44 186 PHE A N 1
ATOM 1429 C CA . PHE A 1 186 ? -25.681 -7.239 37.014 1.00 91.44 186 PHE A CA 1
ATOM 1430 C C . PHE A 1 186 ? -25.266 -8.104 35.825 1.00 91.44 186 PHE A C 1
ATOM 1432 O O . PHE A 1 186 ? -25.611 -9.281 35.726 1.00 91.44 186 PHE A O 1
ATOM 1439 N N . LYS A 1 187 ? -24.489 -7.506 34.927 1.00 90.81 187 LYS A N 1
ATOM 1440 C CA . LYS A 1 187 ? -23.745 -8.186 33.869 1.00 90.81 187 LYS A CA 1
ATOM 1441 C C . LYS A 1 187 ? -22.311 -7.706 33.923 1.00 90.81 187 LYS A C 1
ATOM 1443 O O . LYS A 1 187 ? -22.064 -6.512 33.767 1.00 90.81 187 LYS A O 1
ATOM 1448 N N . VAL A 1 188 ? -21.382 -8.620 34.153 1.00 91.25 188 VAL A N 1
ATOM 1449 C CA . VAL A 1 188 ? -19.950 -8.331 34.198 1.00 91.25 188 VAL A CA 1
ATOM 1450 C C . VAL A 1 188 ? -19.261 -9.127 33.101 1.00 91.25 188 VAL A C 1
ATOM 1452 O O . VAL A 1 188 ? -19.521 -10.315 32.927 1.00 91.25 188 VAL A O 1
ATOM 1455 N N . VAL A 1 189 ? -18.397 -8.472 32.334 1.00 91.81 189 VAL A N 1
ATOM 1456 C CA . VAL A 1 189 ? -17.669 -9.077 31.217 1.00 91.81 189 VAL A CA 1
ATOM 1457 C C . VAL A 1 189 ? -16.180 -9.044 31.508 1.00 91.81 189 VAL A C 1
ATOM 1459 O O . VAL A 1 189 ? -15.615 -7.962 31.690 1.00 91.81 189 VAL A O 1
ATOM 1462 N N . ASN A 1 190 ? -15.546 -10.219 31.499 1.00 92.31 190 ASN A N 1
ATOM 1463 C CA . ASN A 1 190 ? -14.095 -10.332 31.535 1.00 92.31 190 ASN A CA 1
ATOM 1464 C C . ASN A 1 190 ? -13.552 -10.125 30.125 1.00 92.31 190 ASN A C 1
ATOM 1466 O O . ASN A 1 190 ? -13.830 -10.910 29.217 1.00 92.31 190 ASN A O 1
ATOM 1470 N N . LYS A 1 191 ? -12.772 -9.068 29.929 1.00 89.19 191 LYS A N 1
ATOM 1471 C CA . LYS A 1 191 ? -12.136 -8.764 28.645 1.00 89.19 191 LYS A CA 1
ATOM 1472 C C . LYS A 1 191 ? -10.677 -9.222 28.581 1.00 89.19 191 LYS A C 1
ATOM 1474 O O . LYS A 1 191 ? -10.019 -8.936 27.573 1.00 89.19 191 LYS A O 1
ATOM 1479 N N . THR A 1 192 ? -10.185 -9.900 29.619 1.00 88.75 192 THR A N 1
ATOM 1480 C CA . THR A 1 192 ? -8.828 -10.441 29.734 1.00 88.75 192 THR A CA 1
ATOM 1481 C C . THR A 1 192 ? -8.795 -11.953 29.476 1.00 88.75 192 THR A C 1
ATOM 1483 O O . THR A 1 192 ? -9.819 -12.617 29.302 1.00 88.75 192 THR A O 1
ATOM 1486 N N . ASN A 1 193 ? -7.575 -12.494 29.419 1.00 89.00 193 ASN A N 1
ATOM 1487 C CA . ASN A 1 193 ? -7.304 -13.917 29.202 1.00 89.00 193 ASN A CA 1
ATOM 1488 C C . ASN A 1 193 ? -7.034 -14.698 30.503 1.00 89.00 193 ASN A C 1
ATOM 1490 O O . ASN A 1 193 ? -6.589 -15.845 30.431 1.00 89.00 193 ASN A O 1
ATOM 1494 N N . HIS A 1 194 ? -7.275 -14.093 31.667 1.00 90.31 194 HIS A N 1
ATOM 1495 C CA . HIS A 1 194 ? -7.115 -14.716 32.981 1.00 90.31 194 HIS A CA 1
ATOM 1496 C C . HIS A 1 194 ? -8.380 -14.514 33.817 1.00 90.31 194 HIS A C 1
ATOM 1498 O O . HIS A 1 194 ? -9.156 -13.597 33.559 1.00 90.31 194 HIS A O 1
ATOM 1504 N N . ASP A 1 195 ? -8.590 -15.379 34.801 1.00 89.56 195 ASP A N 1
ATOM 1505 C CA . ASP A 1 195 ? -9.765 -15.308 35.666 1.00 89.56 195 ASP A CA 1
ATOM 1506 C C . ASP A 1 195 ? -9.592 -14.168 36.679 1.00 89.56 195 ASP A C 1
ATOM 1508 O O . ASP A 1 195 ? -8.496 -13.961 37.208 1.00 89.56 195 ASP A O 1
ATOM 1512 N N . ILE A 1 196 ? -10.660 -13.402 36.913 1.00 87.81 196 ILE A N 1
ATOM 1513 C CA . ILE A 1 196 ? -10.639 -12.229 37.793 1.00 87.81 196 ILE A CA 1
ATOM 1514 C C . ILE A 1 196 ? -11.646 -12.444 38.930 1.00 87.81 196 ILE A C 1
ATOM 1516 O O . ILE A 1 196 ? -12.837 -12.623 38.656 1.00 87.81 196 ILE A O 1
ATOM 1520 N N . PRO A 1 197 ? -11.215 -12.405 40.204 1.00 86.38 197 PRO A N 1
ATOM 1521 C CA . PRO A 1 197 ? -12.148 -12.369 41.321 1.00 86.38 197 PRO A CA 1
ATOM 1522 C C . PRO A 1 197 ? -12.819 -10.991 41.372 1.00 86.38 197 PRO A C 1
ATOM 1524 O O . PRO A 1 197 ? -12.143 -9.962 41.304 1.00 86.38 197 PRO A O 1
ATOM 1527 N N . ILE A 1 198 ? -14.147 -10.963 41.488 1.00 85.38 198 ILE A N 1
ATOM 1528 C CA . ILE A 1 198 ? -14.920 -9.721 41.581 1.00 85.38 198 ILE A CA 1
ATOM 1529 C C . ILE A 1 198 ? -15.611 -9.610 42.938 1.00 85.38 198 ILE A C 1
ATOM 1531 O O . ILE A 1 198 ? -16.140 -10.581 43.467 1.00 85.38 198 ILE A O 1
ATOM 1535 N N . GLU A 1 199 ? -15.626 -8.399 43.488 1.00 85.69 199 GLU A N 1
ATOM 1536 C CA . GLU A 1 199 ? -16.346 -8.060 44.713 1.00 85.69 199 GLU A CA 1
ATOM 1537 C C . GLU A 1 199 ? -17.181 -6.803 44.455 1.00 85.69 199 GLU A C 1
ATOM 1539 O O . GLU A 1 199 ? -16.697 -5.832 43.868 1.00 85.69 199 GLU A O 1
ATOM 1544 N N . PHE A 1 200 ? -18.439 -6.812 44.892 1.00 86.44 200 PHE A N 1
ATOM 1545 C CA . PHE A 1 200 ? -19.314 -5.647 44.805 1.00 86.44 200 PHE A CA 1
ATOM 1546 C C . PHE A 1 200 ? -19.294 -4.884 46.130 1.00 86.44 200 PHE A C 1
ATOM 1548 O O . PHE A 1 200 ? -19.603 -5.448 47.177 1.00 86.44 200 PHE A O 1
ATOM 1555 N N . ARG A 1 201 ? -18.971 -3.587 46.083 1.00 85.69 201 ARG A N 1
ATOM 1556 C CA . ARG A 1 201 ? -19.000 -2.684 47.244 1.00 85.69 201 ARG A CA 1
ATOM 1557 C C . ARG A 1 201 ? -19.788 -1.417 46.937 1.00 85.69 201 ARG A C 1
ATOM 1559 O O . ARG A 1 201 ? -19.792 -0.938 45.804 1.00 85.69 201 ARG A O 1
ATOM 1566 N N . LEU A 1 202 ? -20.426 -0.866 47.965 1.00 87.19 202 LEU A N 1
ATOM 1567 C CA . LEU A 1 202 ? -21.029 0.465 47.925 1.00 87.19 202 LEU A CA 1
ATOM 1568 C C . LEU A 1 202 ? -19.940 1.511 48.195 1.00 87.19 202 LEU A C 1
ATOM 1570 O O . LEU A 1 202 ? -19.157 1.350 49.127 1.00 87.19 202 LEU A O 1
ATOM 1574 N N . MET A 1 203 ? -19.875 2.559 47.369 1.00 84.19 203 MET A N 1
ATOM 1575 C CA . MET A 1 203 ? -18.844 3.603 47.477 1.00 84.19 203 MET A CA 1
ATOM 1576 C C . MET A 1 203 ? -19.262 4.746 48.411 1.00 84.19 203 MET A C 1
ATOM 1578 O O . MET A 1 203 ? -18.485 5.146 49.270 1.00 84.19 203 MET A O 1
ATOM 1582 N N . ASP A 1 204 ? -20.498 5.238 48.268 1.00 83.44 204 ASP A N 1
ATOM 1583 C CA . ASP A 1 204 ? -20.914 6.529 48.842 1.00 83.44 204 ASP A CA 1
ATOM 1584 C C . ASP A 1 204 ? -22.067 6.428 49.855 1.00 83.44 204 ASP A C 1
ATOM 1586 O O . ASP A 1 204 ? -22.613 7.447 50.275 1.00 83.44 204 ASP A O 1
ATOM 1590 N N . MET A 1 205 ? -22.477 5.216 50.248 1.00 82.38 205 MET A N 1
ATOM 1591 C CA . MET A 1 205 ? -23.555 5.018 51.225 1.00 82.38 205 MET A CA 1
ATOM 1592 C C . MET A 1 205 ? -23.280 3.833 52.156 1.00 82.38 205 MET A C 1
ATOM 1594 O O . MET A 1 205 ? -22.799 2.798 51.684 1.00 82.38 205 MET A O 1
ATOM 1598 N N . PRO A 1 206 ? -23.619 3.951 53.456 1.00 80.56 206 PRO A N 1
ATOM 1599 C CA . PRO A 1 206 ? -23.640 2.809 54.357 1.00 80.56 206 PRO A CA 1
ATOM 1600 C C . PRO A 1 206 ? -24.759 1.850 53.936 1.00 80.56 206 PRO A C 1
ATOM 1602 O O . PRO A 1 206 ? -25.900 2.252 53.707 1.00 80.56 206 PRO A O 1
ATOM 1605 N N . GLY A 1 207 ? -24.410 0.579 53.790 1.00 82.19 207 GLY A N 1
ATOM 1606 C CA . GLY A 1 207 ? -25.329 -0.468 53.372 1.00 82.19 207 GLY A CA 1
ATOM 1607 C C . GLY A 1 207 ? -24.598 -1.775 53.096 1.00 82.19 207 GLY A C 1
ATOM 1608 O O . GLY A 1 207 ? -23.368 -1.841 53.117 1.00 82.19 207 GLY A O 1
ATOM 1609 N N . GLU A 1 208 ? -25.364 -2.818 52.812 1.00 85.56 208 GLU A N 1
ATOM 1610 C CA . GLU A 1 208 ? -24.860 -4.155 52.510 1.00 85.56 208 GLU A CA 1
ATOM 1611 C C . GLU A 1 208 ? -25.253 -4.555 51.085 1.00 85.56 208 GLU A C 1
ATOM 1613 O O . GLU A 1 208 ? -26.403 -4.394 50.671 1.00 85.56 208 GLU A O 1
ATOM 1618 N N . VAL A 1 209 ? -24.307 -5.128 50.339 1.00 87.00 209 VAL A N 1
ATOM 1619 C CA . VAL A 1 209 ? -24.596 -5.797 49.065 1.00 87.00 209 VAL A CA 1
ATOM 1620 C C . VAL A 1 209 ? -24.701 -7.293 49.326 1.00 87.00 209 VAL A C 1
ATOM 1622 O O . VAL A 1 209 ? -23.744 -7.914 49.780 1.00 87.00 209 VAL A O 1
ATOM 1625 N N . LYS A 1 210 ? -25.862 -7.880 49.037 1.00 86.19 210 LYS A N 1
ATOM 1626 C CA . LYS A 1 210 ? -26.106 -9.321 49.160 1.00 86.19 210 LYS A CA 1
ATOM 1627 C C . LYS A 1 210 ? -26.298 -9.919 47.774 1.00 86.19 210 LYS A C 1
ATOM 1629 O O . LYS A 1 210 ? -27.319 -9.688 47.132 1.00 86.19 210 LYS A O 1
ATOM 1634 N N . LEU A 1 211 ? -25.311 -10.679 47.307 1.00 84.56 211 LEU A N 1
ATOM 1635 C CA . LEU A 1 211 ? -25.412 -11.443 46.063 1.00 84.56 211 LEU A CA 1
ATOM 1636 C C . LEU A 1 211 ? -26.434 -12.574 46.215 1.00 84.56 211 LEU A C 1
ATOM 1638 O O . LEU A 1 211 ? -26.466 -13.262 47.236 1.00 84.56 211 LEU A O 1
ATOM 1642 N N . ILE A 1 212 ? -27.261 -12.776 45.191 1.00 80.44 212 ILE A N 1
ATOM 1643 C CA . ILE A 1 212 ? -28.207 -13.889 45.136 1.00 80.44 212 ILE A CA 1
ATOM 1644 C C . ILE A 1 212 ? -27.532 -15.038 44.389 1.00 80.44 212 ILE A C 1
ATOM 1646 O O . ILE A 1 212 ? -27.404 -15.005 43.167 1.00 80.44 212 ILE A O 1
ATOM 1650 N N . GLY A 1 213 ? -27.095 -16.064 45.122 1.00 74.44 213 GLY A N 1
ATOM 1651 C CA . GLY A 1 213 ? -26.455 -17.250 44.549 1.00 74.44 213 GLY A CA 1
ATOM 1652 C C . GLY A 1 213 ? -25.056 -17.506 45.108 1.00 74.44 213 GLY A C 1
ATOM 1653 O O . GLY A 1 213 ? -24.838 -17.378 46.309 1.00 74.44 213 GLY A O 1
ATOM 1654 N N . ARG A 1 214 ? -24.133 -17.947 44.245 1.00 68.12 214 ARG A N 1
ATOM 1655 C CA . ARG A 1 214 ? -22.723 -18.204 44.590 1.00 68.12 214 ARG A CA 1
ATOM 1656 C C . ARG A 1 214 ? -21.856 -16.986 44.280 1.00 68.12 214 ARG A C 1
ATOM 1658 O O . ARG A 1 214 ? -22.221 -16.184 43.423 1.00 68.12 214 ARG A O 1
ATOM 1665 N N . ASP A 1 215 ? -20.693 -16.915 44.926 1.00 69.00 215 ASP A N 1
ATOM 1666 C CA . ASP A 1 215 ? -19.632 -15.982 44.550 1.00 69.00 215 ASP A CA 1
ATOM 1667 C C . ASP A 1 215 ? -19.307 -16.143 43.062 1.00 69.00 215 ASP A C 1
ATOM 1669 O O . ASP A 1 215 ? -19.127 -17.255 42.556 1.00 69.00 215 ASP A O 1
ATOM 1673 N N . VAL A 1 216 ? -19.310 -15.023 42.343 1.00 71.25 216 VAL A N 1
ATOM 1674 C CA . VAL A 1 216 ? -19.105 -15.010 40.898 1.00 71.25 216 VAL A CA 1
ATOM 1675 C C . VAL A 1 216 ? -17.614 -14.893 40.625 1.00 71.25 216 VAL A C 1
ATOM 1677 O O . VAL A 1 216 ? -17.047 -13.808 40.699 1.00 71.25 216 VAL A O 1
ATOM 1680 N N . GLU A 1 217 ? -16.973 -16.006 40.283 1.00 78.00 217 GLU A N 1
ATOM 1681 C CA . GLU A 1 217 ? -15.655 -15.967 39.651 1.00 78.00 217 GLU A CA 1
ATOM 1682 C C . GLU A 1 217 ? -15.814 -15.620 38.170 1.00 78.00 217 GLU A C 1
ATOM 1684 O O . GLU A 1 217 ? -16.541 -16.279 37.420 1.00 78.00 217 GLU A O 1
ATOM 1689 N N . LEU A 1 218 ? -15.145 -14.551 37.741 1.00 83.44 218 LEU A N 1
ATOM 1690 C CA . LEU A 1 218 ? -15.242 -14.063 36.377 1.00 83.44 218 LEU A CA 1
ATOM 1691 C C . LEU A 1 218 ? -14.208 -14.778 35.499 1.00 83.44 218 LEU A C 1
ATOM 1693 O O . LEU A 1 218 ? -13.075 -14.318 35.337 1.00 83.44 218 LEU A O 1
ATOM 1697 N N . GLU A 1 219 ? -14.607 -15.913 34.927 1.00 86.06 219 GLU A N 1
ATOM 1698 C CA . GLU A 1 219 ? -13.770 -16.684 34.002 1.00 86.06 219 GLU A CA 1
ATOM 1699 C C . GLU A 1 219 ? -13.269 -15.838 32.813 1.00 86.06 219 GLU A C 1
ATOM 1701 O O . GLU A 1 219 ? -13.956 -14.935 32.317 1.00 86.06 219 GLU A O 1
ATOM 1706 N N . ARG A 1 220 ? -12.076 -16.166 32.310 1.00 89.12 220 ARG A N 1
ATOM 1707 C CA . ARG A 1 220 ? -11.447 -15.506 31.156 1.00 89.12 220 ARG A CA 1
ATOM 1708 C C . ARG A 1 220 ? -12.385 -15.404 29.951 1.00 89.12 220 ARG A C 1
ATOM 1710 O O . ARG A 1 220 ? -13.025 -16.380 29.557 1.00 89.12 220 ARG A O 1
ATOM 1717 N N . ALA A 1 221 ? -12.415 -14.231 29.319 1.00 86.25 221 ALA A N 1
ATOM 1718 C CA . ALA A 1 221 ? -13.217 -13.944 28.125 1.00 86.25 221 ALA A CA 1
ATOM 1719 C C . ALA A 1 221 ? -14.722 -14.301 28.224 1.00 86.25 221 ALA A C 1
ATOM 1721 O O . ALA A 1 221 ? -15.389 -14.416 27.191 1.00 86.25 221 ALA A O 1
ATOM 1722 N N . LYS A 1 222 ? -15.267 -14.492 29.434 1.00 89.25 222 LYS A N 1
ATOM 1723 C CA . LYS A 1 222 ? -16.678 -14.819 29.655 1.00 89.25 222 LYS A CA 1
ATOM 1724 C C . LYS A 1 222 ? -17.445 -13.653 30.269 1.00 89.25 222 LYS A C 1
ATOM 1726 O O . LYS A 1 222 ? -16.891 -12.727 30.860 1.00 89.25 222 LYS A O 1
ATOM 1731 N N . LEU A 1 223 ? -18.759 -13.726 30.088 1.00 89.44 223 LEU A N 1
ATOM 1732 C CA . LEU A 1 223 ? -19.735 -12.876 30.750 1.00 89.44 223 LEU A CA 1
ATOM 1733 C C . LEU A 1 223 ? -20.328 -13.659 31.920 1.00 89.44 223 LEU A C 1
ATOM 1735 O O . LEU A 1 223 ? -20.719 -14.813 31.747 1.00 89.44 223 LEU A O 1
ATOM 1739 N N . ALA A 1 224 ? -20.417 -13.015 33.07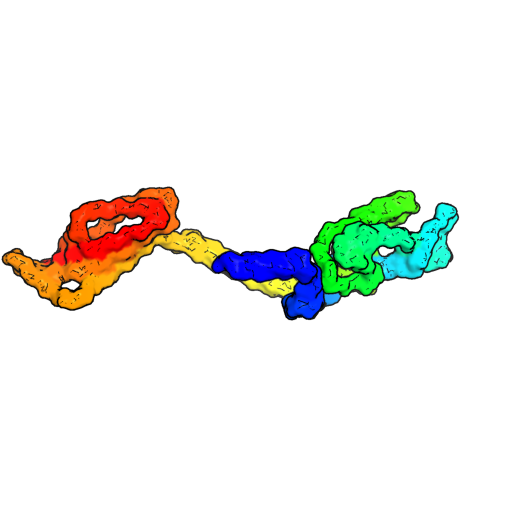7 1.00 88.06 224 ALA A N 1
ATOM 1740 C CA . ALA A 1 224 ? -21.207 -13.486 34.199 1.00 88.06 224 ALA A CA 1
ATOM 1741 C C . ALA A 1 224 ? -22.390 -12.544 34.420 1.00 88.06 224 ALA A C 1
ATOM 1743 O O . ALA A 1 224 ? -22.256 -11.319 34.356 1.00 88.06 224 ALA A O 1
ATOM 1744 N N . GLU A 1 225 ? -23.554 -13.122 34.673 1.00 89.75 225 GLU A N 1
ATOM 1745 C CA . GLU A 1 225 ? -24.773 -12.391 34.989 1.00 89.75 225 GLU A CA 1
ATOM 1746 C C . GLU A 1 225 ? -25.434 -12.992 36.222 1.00 89.75 225 GLU A C 1
ATOM 1748 O O . GLU A 1 225 ? -25.299 -14.186 36.496 1.00 89.75 225 GLU A O 1
ATOM 1753 N N . GLY A 1 226 ? -26.121 -12.147 36.977 1.00 88.56 226 GLY A N 1
ATOM 1754 C CA . GLY A 1 226 ? -26.796 -12.547 38.198 1.00 88.56 226 GLY A CA 1
ATOM 1755 C C . GLY A 1 226 ? -27.575 -11.395 38.808 1.00 88.56 226 GLY A C 1
ATOM 1756 O O . GLY A 1 226 ? -27.700 -10.313 38.225 1.00 88.56 226 GLY A O 1
ATOM 1757 N N . GLU A 1 227 ? -28.087 -11.640 40.005 1.00 89.25 227 GLU A N 1
ATOM 1758 C CA . GLU A 1 227 ? -28.898 -10.690 40.750 1.00 89.25 227 GLU A CA 1
ATOM 1759 C C . GLU A 1 227 ? -28.241 -10.375 42.097 1.00 89.25 227 GLU A C 1
ATOM 1761 O O . GLU A 1 227 ? -27.619 -11.233 42.728 1.00 89.25 227 GLU A O 1
ATOM 1766 N N . LEU A 1 228 ? -28.358 -9.127 42.544 1.00 89.81 228 LEU A N 1
ATOM 1767 C CA . LEU A 1 228 ? -27.892 -8.682 43.854 1.00 89.81 228 LEU A CA 1
ATOM 1768 C C . LEU A 1 228 ? -28.937 -7.791 44.519 1.00 89.81 228 LEU A C 1
ATOM 1770 O O . LEU A 1 228 ? -29.624 -7.005 43.862 1.00 89.81 228 LEU A O 1
ATOM 1774 N N . PHE A 1 229 ? -29.037 -7.903 45.837 1.00 88.62 229 PHE A N 1
ATOM 1775 C CA . PHE A 1 229 ? -29.759 -6.960 46.671 1.00 88.62 229 PHE A CA 1
ATOM 1776 C C . PHE A 1 229 ? -28.804 -5.887 47.176 1.00 88.62 229 PHE A C 1
ATOM 1778 O O . PHE A 1 229 ? -27.739 -6.190 47.713 1.00 88.62 229 PHE A O 1
ATOM 1785 N N . ILE A 1 230 ? -29.220 -4.633 47.054 1.00 88.25 230 ILE A N 1
ATOM 1786 C CA . ILE A 1 230 ? -28.621 -3.525 47.792 1.00 88.25 230 ILE A CA 1
ATOM 1787 C C . ILE A 1 230 ? -29.544 -3.246 48.972 1.00 88.25 230 ILE A C 1
ATOM 1789 O O . ILE A 1 230 ? -30.702 -2.875 48.768 1.00 88.25 230 ILE A O 1
ATOM 1793 N N . VAL A 1 231 ? -29.041 -3.470 50.184 1.00 86.56 231 VAL A N 1
ATOM 1794 C CA . VAL A 1 231 ? -29.738 -3.210 51.445 1.00 86.56 231 VAL A CA 1
ATOM 1795 C C . VAL A 1 231 ? -29.177 -1.925 52.034 1.00 86.56 231 VAL A C 1
ATOM 1797 O O . VAL A 1 231 ? -27.980 -1.830 52.291 1.00 86.56 231 VAL A O 1
ATOM 1800 N N . LEU A 1 232 ? -30.039 -0.936 52.225 1.00 86.12 232 LEU A N 1
ATOM 1801 C CA . LEU A 1 232 ? -29.703 0.347 52.824 1.00 86.12 232 LEU A CA 1
ATOM 1802 C C . LEU A 1 232 ? -30.398 0.472 54.176 1.00 86.12 232 LEU A C 1
ATOM 1804 O O . LEU A 1 232 ? -31.534 0.015 54.353 1.00 86.12 232 LEU A O 1
ATOM 1808 N N . ASP A 1 233 ? -29.713 1.119 55.110 1.00 79.44 233 ASP A N 1
ATOM 1809 C CA . ASP A 1 233 ? -30.342 1.578 56.341 1.00 79.44 233 ASP A CA 1
ATOM 1810 C C . ASP A 1 233 ? -31.323 2.713 56.017 1.00 79.44 233 ASP A C 1
ATOM 1812 O O . ASP A 1 233 ? -31.155 3.442 55.034 1.00 79.44 233 ASP A O 1
ATOM 1816 N N . ARG A 1 234 ? -32.397 2.797 56.803 1.00 67.56 234 ARG A N 1
ATOM 1817 C CA . ARG A 1 234 ? -33.478 3.763 56.592 1.00 67.56 234 ARG A CA 1
ATOM 1818 C C . ARG A 1 234 ? -33.096 5.174 57.026 1.00 67.56 234 ARG A C 1
ATOM 1820 O O . ARG A 1 234 ? -32.421 5.307 58.069 1.00 67.56 234 ARG A O 1
#

Radius of gyration: 34.33 Å; chains: 1; bounding box: 71×40×94 Å

Foldseek 3Di:
DVVVVVVVVCCCVPVNCVCLQPVPVVLVVVVVVDDLLDWAFAALCVQQPQADADDPPDPCVVVVHHLHNPPCQLQVQQPQNDDRNVPDDSSDPRPCSSQVSQQVVCVVRVHDGPSTDGDGNCCRPVVDDRDCDPVNVVVVVVVVVVVVVVVVCVVPDDQKDKDKAFDPPDDWDQDPVRKTKGKIKMKMFGNAQAKDQDDDDDDPADWDKAFDDDRDTHHHRDMDIGMIMTIHGD

Sequence (234 aa):
MVVFSLAFYGVFAFMREQVCTTVCPYGRLQGVLLDRKSVVIAYDHERGEQRAKFRKGEDRGAVGKGDCIDCKACVHVCPTGIDIRNGTQLECVNCTACIDACDHMMEGVGLPKGLIRYASESEIADKQPFHFTTRMKAYSAVLVVLVAVMVTLVVTRSEVEATVLRTPGMLFQEQEDGRISNLYNFKVVNKTNHDIPIEFRLMDMPGEVKLIGRDVELERAKLAEGELFIVLDR

Secondary structure (DSSP, 8-state):
-HHHHHHHHHIIIIITHHIIIII-HHHHHHHHH--TTS-EEEE-HHHH-S-----TT--TTTTT--S-----HHHHT-TT---GGG---TT-----HHHHHHHHHHHHHT--S-SEEEE-HHHHHS-PPP---HHHHHHHHHHHHHHHHHHHHHHT--SEEEEEEEPTT---EE-TTS-EEEEEEEEEEE-SSS-EE-----SSS-EEEEEESS--EE-TT-EEEEEEEEEE--